Protein AF-A0A8R1V637-F1 (afdb_monomer)

pLDDT: mean 73.24, std 24.05, range [28.56, 97.25]

Sequence (232 aa):
MKEGVERTVAVNRVVPSPLALSSHFSPSFLSHLSPNFSPGSILLSLRGSISTRTMHRRALLVLPLLVCLVESLPNQQRCIHGKIAAGKCECDDGYTGTICHREMHCLTFQRTQSGGCTACVPGWEKSECDEIVCEHGKPDLTSMKCNCEPPYSGEFCNELETANVYSHYNNKAASMNPVLLSICIIPLAIIVWACNTYSKKRRAKKVEHLLEATVNRDLKSSHVRQLLYGKK

Mean predicted aligned error: 19.2 Å

Radius of gyration: 43.05 Å; Cα contacts (8 Å, |Δi|>4): 197; chains: 1; bounding box: 130×41×109 Å

Secondary structure (DSSP, 8-state):
---------------------------------------------------TTSSHHHHHHHHHHHHHHHTT-------SSEEEETTEEEEPTTEETTTT-EEP-BSSS-B-TTS-BSSBPTTEESTTS-EEPPSSEEEETTTTEEEEPTT-BSSSS-B--HHHHHHHHHHHHHHS-HHHHHHHHHHHHHHHHHHHHHHHHHHHHHHHHHHHHHHHHHHHHHHHHHHHH---

Organism: Pristionchus pacificus (NCBI:txid54126)

Solvent-accessible surface area (backbone atoms only — not comparable to full-atom values): 14571 Å² total; per-residue (Å²): 133,88,82,83,88,80,80,83,77,85,79,81,81,80,76,86,79,79,92,78,91,73,92,76,87,78,92,85,89,89,84,88,78,87,88,87,83,85,90,78,86,86,88,76,90,76,92,74,96,74,82,94,80,73,61,66,75,61,56,65,60,52,54,59,59,54,54,62,63,66,76,68,64,73,82,72,83,66,40,72,38,46,45,81,52,98,90,39,50,46,47,40,95,57,36,36,64,84,37,15,79,38,59,38,40,44,62,54,93,58,58,41,98,86,70,27,37,72,46,47,34,92,57,33,39,72,61,47,13,60,42,56,48,36,75,37,48,44,60,37,88,88,78,66,41,41,50,45,44,84,45,33,33,66,74,39,15,77,39,74,47,67,67,40,42,50,50,47,54,50,52,50,57,68,68,43,62,67,67,65,56,45,67,61,49,50,58,56,51,50,50,53,51,50,53,54,54,53,52,51,53,54,52,49,54,53,51,51,56,51,49,54,55,48,52,55,50,52,52,52,52,51,53,53,49,45,65,71,70,66,77,123

Foldseek 3Di:
DDDDDDDDDPPPDDDDDDDDDDDDDDDDDDDDDDDDDDDDDDDDDDDDDDDDDDPPVVVVVVVVVVVVVVVPDPPPLAQPAADQDPNFGDHDQQFDDRRRQFGFAAPDSDADPVSFHPHGDPQFDDRRSRAGAAPAADADSNVNAGPHDPPFDDRRRPDHDPVRVCVVVVVVVVPPDVVVVCVVVVVVVVVVVVVVVVVVVVVVVVVVVVVVVVVVVVVVVVVVVCVVPVDD

InterPro domains:
  IPR000742 EGF-like domain [PS00022] (89-100)
  IPR000742 EGF-like domain [PS00022] (146-157)
  IPR000742 EGF-like domain [PS01186] (89-100)
  IPR000742 EGF-like domain [PS01186] (146-157)
  IPR000742 EGF-like domain [PS50026] (64-101)

Structure (mmCIF, N/CA/C/O backbone):
data_AF-A0A8R1V637-F1
#
_entry.id   AF-A0A8R1V637-F1
#
loop_
_atom_site.group_PDB
_atom_site.id
_atom_site.type_symbol
_atom_site.label_atom_id
_atom_site.label_alt_id
_atom_site.label_comp_id
_atom_site.label_asym_id
_atom_site.label_entity_id
_atom_site.label_seq_id
_atom_site.pdbx_PDB_ins_code
_atom_site.Cartn_x
_atom_site.Cartn_y
_atom_site.Cartn_z
_atom_site.occupancy
_atom_site.B_iso_or_equiv
_atom_site.auth_seq_id
_atom_site.auth_comp_id
_atom_site.auth_asym_id
_atom_site.auth_atom_id
_atom_site.pdbx_PDB_model_num
ATOM 1 N N . MET A 1 1 ? -53.566 -23.076 21.970 1.00 35.22 1 MET A N 1
ATOM 2 C CA . MET A 1 1 ? -52.581 -23.910 21.242 1.00 35.22 1 MET A CA 1
ATOM 3 C C . MET A 1 1 ? -51.462 -22.954 20.841 1.00 35.22 1 MET A C 1
ATOM 5 O O . MET A 1 1 ? -51.788 -21.953 20.225 1.00 35.22 1 MET A O 1
ATOM 9 N N . LYS A 1 2 ? -50.315 -22.961 21.548 1.00 33.78 2 LYS A N 1
ATOM 10 C CA . LYS A 1 2 ? -49.088 -23.743 21.227 1.00 33.78 2 LYS A CA 1
ATOM 11 C C . LYS A 1 2 ? -48.580 -23.353 19.827 1.00 33.78 2 LYS A C 1
ATOM 13 O O . LYS A 1 2 ? -49.372 -23.451 18.908 1.00 33.78 2 LYS A O 1
ATOM 18 N N . GLU A 1 3 ? -47.380 -22.851 19.553 1.00 34.06 3 GLU A N 1
ATOM 19 C CA . GLU A 1 3 ? -46.038 -22.804 20.165 1.00 34.06 3 GLU A CA 1
ATOM 20 C C . GLU A 1 3 ? -45.346 -21.527 19.600 1.00 34.06 3 GLU A C 1
ATOM 22 O O . GLU A 1 3 ? -45.730 -21.044 18.543 1.00 34.06 3 GLU A O 1
ATOM 27 N N . GLY A 1 4 ? -44.384 -20.841 20.221 1.00 31.34 4 GLY A N 1
ATOM 28 C CA . GLY A 1 4 ? -43.314 -21.337 21.079 1.00 31.34 4 GLY A CA 1
ATOM 29 C C . GLY A 1 4 ? -42.064 -21.729 20.279 1.00 31.34 4 GLY A C 1
ATOM 30 O O . GLY A 1 4 ? -41.534 -22.801 20.521 1.00 31.34 4 GLY A O 1
ATOM 31 N N . VAL A 1 5 ? -41.602 -20.920 19.311 1.00 37.78 5 VAL A N 1
ATOM 32 C CA . VAL A 1 5 ? -40.327 -21.187 18.611 1.00 37.78 5 VAL A CA 1
ATOM 33 C C . VAL A 1 5 ? -39.167 -20.615 19.421 1.00 37.78 5 VAL A C 1
ATOM 35 O O . VAL A 1 5 ? -38.797 -19.444 19.329 1.00 37.78 5 VAL A O 1
ATOM 38 N N . GLU A 1 6 ? -38.628 -21.497 20.246 1.00 34.06 6 GLU A N 1
ATOM 39 C CA . GLU A 1 6 ? -37.394 -21.388 21.002 1.00 34.06 6 GLU A CA 1
ATOM 40 C C . GLU A 1 6 ? -36.197 -21.441 20.036 1.00 34.06 6 GLU A C 1
ATOM 42 O O . GLU A 1 6 ? -35.913 -22.468 19.426 1.00 34.06 6 GLU A O 1
ATOM 47 N N . ARG A 1 7 ? -35.492 -20.318 19.850 1.00 39.69 7 ARG A N 1
ATOM 48 C CA . ARG A 1 7 ? -34.160 -20.325 19.227 1.00 39.69 7 ARG A CA 1
ATOM 49 C C . ARG A 1 7 ? -33.112 -20.367 20.329 1.00 39.69 7 ARG A C 1
ATOM 51 O O . ARG A 1 7 ? -32.729 -19.344 20.892 1.00 39.69 7 ARG A O 1
ATOM 58 N N . THR A 1 8 ? -32.654 -21.577 20.616 1.00 33.53 8 THR A N 1
ATOM 59 C CA . THR A 1 8 ? -31.449 -21.868 21.390 1.00 33.53 8 THR A CA 1
ATOM 60 C C . THR A 1 8 ? -30.222 -21.337 20.650 1.00 33.53 8 THR A C 1
ATOM 62 O O . THR A 1 8 ? -29.762 -21.934 19.678 1.00 33.53 8 THR A O 1
ATOM 65 N N . VAL A 1 9 ? -29.678 -20.208 21.101 1.00 36.91 9 VAL A N 1
ATOM 66 C CA . VAL A 1 9 ? -28.333 -19.766 20.715 1.00 36.91 9 VAL A CA 1
ATOM 67 C C . VAL A 1 9 ? -27.347 -20.483 21.630 1.00 36.91 9 VAL A C 1
ATOM 69 O O . VAL A 1 9 ? -27.290 -20.217 22.831 1.00 36.91 9 VAL A O 1
ATOM 72 N N . ALA A 1 10 ? -26.591 -21.421 21.061 1.00 32.88 10 ALA A N 1
ATOM 73 C CA . ALA A 1 10 ? -25.472 -22.063 21.730 1.00 32.88 10 ALA A CA 1
ATOM 74 C C . ALA A 1 10 ? -24.395 -21.008 22.031 1.00 32.88 10 ALA A C 1
ATOM 76 O O . ALA A 1 10 ? -23.684 -20.537 21.146 1.00 32.88 10 ALA A O 1
ATOM 77 N N . VAL A 1 11 ? -24.297 -20.610 23.297 1.00 36.53 11 VAL A N 1
ATOM 78 C CA . VAL A 1 11 ? -23.201 -19.782 23.803 1.00 36.53 11 VAL A CA 1
ATOM 79 C C . VAL A 1 11 ? -21.986 -20.690 23.962 1.00 36.53 11 VAL A C 1
ATOM 81 O O . VAL A 1 11 ? -21.851 -21.387 24.968 1.00 36.53 11 VAL A O 1
ATOM 84 N N . ASN A 1 12 ? -21.095 -20.686 22.969 1.00 33.16 12 ASN A N 1
ATOM 85 C CA . ASN A 1 12 ? -19.757 -21.240 23.140 1.00 33.16 12 ASN A CA 1
ATOM 86 C C . ASN A 1 12 ? -19.021 -20.401 24.193 1.00 33.16 12 ASN A C 1
ATOM 88 O O . ASN A 1 12 ? -18.610 -19.268 23.946 1.00 33.16 12 ASN A O 1
ATOM 92 N N . ARG A 1 13 ? -18.885 -20.959 25.399 1.00 30.33 13 ARG A N 1
ATOM 93 C CA . ARG A 1 13 ? -18.011 -20.431 26.448 1.00 30.33 13 ARG A CA 1
ATOM 94 C C . ARG A 1 13 ? -16.563 -20.653 26.020 1.00 30.33 13 ARG A C 1
ATOM 96 O O . ARG A 1 13 ? -16.025 -21.737 26.217 1.00 30.33 13 ARG A O 1
ATOM 103 N N . VAL A 1 14 ? -15.927 -19.623 25.472 1.00 35.44 14 VAL A N 1
ATOM 104 C CA . VAL A 1 14 ? -14.463 -19.566 25.420 1.00 35.44 14 VAL A CA 1
ATOM 105 C C . VAL A 1 14 ? -13.986 -19.147 26.809 1.00 35.44 14 VAL A C 1
ATOM 107 O O . VAL A 1 14 ? -14.252 -18.040 27.275 1.00 35.44 14 VAL A O 1
ATOM 110 N N . VAL A 1 15 ? -13.357 -20.088 27.505 1.00 37.06 15 VAL A N 1
ATOM 111 C CA . VAL A 1 15 ? -12.675 -19.877 28.785 1.00 37.06 15 VAL A CA 1
ATOM 112 C C . VAL A 1 15 ? -11.369 -19.117 28.506 1.00 37.06 15 VAL A C 1
ATOM 114 O O . VAL A 1 15 ? -10.613 -19.563 27.646 1.00 37.06 15 VAL A O 1
ATOM 117 N N . PRO A 1 16 ? -11.055 -18.006 29.198 1.00 36.59 16 PRO A N 1
ATOM 118 C CA . PRO A 1 16 ? -9.731 -17.408 29.112 1.00 36.59 16 PRO A CA 1
ATOM 119 C C . PRO A 1 16 ? -8.780 -18.151 30.059 1.00 36.59 16 PRO A C 1
ATOM 121 O O . PRO A 1 16 ? -8.949 -18.127 31.279 1.00 36.59 16 PRO A O 1
ATOM 124 N N . SER A 1 17 ? -7.789 -18.834 29.489 1.00 33.94 17 SER A N 1
ATOM 125 C CA . SER A 1 17 ? -6.635 -19.374 30.216 1.00 33.94 17 SER A CA 1
ATOM 126 C C . SER A 1 17 ? -5.550 -18.296 30.396 1.00 33.94 17 SER A C 1
ATOM 128 O O . SER A 1 17 ? -5.532 -17.315 29.651 1.00 33.94 17 SER A O 1
ATOM 130 N N . PRO A 1 18 ? -4.694 -18.428 31.426 1.00 34.78 18 PRO A N 1
ATOM 131 C CA . PRO A 1 18 ? -4.006 -17.305 32.049 1.00 34.78 18 PRO A CA 1
ATOM 132 C C . PRO A 1 18 ? -2.731 -16.873 31.317 1.00 34.78 18 PRO A C 1
ATOM 134 O O . PRO A 1 18 ? -2.102 -17.639 30.593 1.00 34.78 18 PRO A O 1
ATOM 137 N N . LEU A 1 19 ? -2.359 -15.621 31.591 1.00 33.69 19 LEU A N 1
ATOM 138 C CA . LEU A 1 19 ? -1.085 -14.970 31.295 1.00 33.69 19 LEU A CA 1
ATOM 139 C C . LEU A 1 19 ? 0.109 -15.926 31.455 1.00 33.69 19 LEU A C 1
ATOM 141 O O . LEU A 1 19 ? 0.465 -16.297 32.572 1.00 33.69 19 LEU A O 1
ATOM 145 N N . ALA A 1 20 ? 0.760 -16.252 30.339 1.00 29.94 20 ALA A N 1
ATOM 146 C CA . ALA A 1 20 ? 2.099 -16.821 30.316 1.00 29.94 20 ALA A CA 1
ATOM 147 C C . ALA A 1 20 ? 3.062 -15.748 29.796 1.00 29.94 20 ALA A C 1
ATOM 149 O O . ALA A 1 20 ? 3.096 -15.417 28.613 1.00 29.94 20 ALA A O 1
ATOM 150 N N . LEU A 1 21 ? 3.807 -15.169 30.733 1.00 34.56 21 LEU A N 1
ATOM 151 C CA . LEU A 1 21 ? 4.966 -14.330 30.480 1.00 34.56 21 LEU A CA 1
ATOM 152 C C . LEU A 1 21 ? 6.102 -15.269 30.044 1.00 34.56 21 LEU A C 1
ATOM 154 O 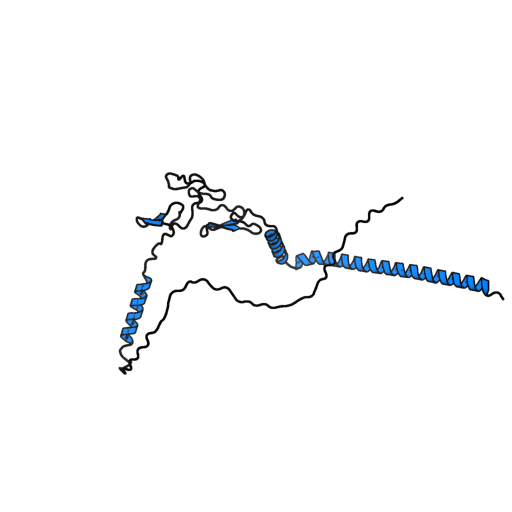O . LEU A 1 21 ? 6.655 -15.987 30.872 1.00 34.56 21 LEU A O 1
ATOM 158 N N . SER A 1 22 ? 6.438 -15.301 28.756 1.00 30.23 22 SER A N 1
ATOM 159 C CA . SER A 1 22 ? 7.635 -15.998 28.277 1.00 30.23 22 SER A CA 1
ATOM 160 C C . SER A 1 22 ? 8.427 -15.089 27.351 1.00 30.23 22 SER A C 1
ATOM 162 O O . SER A 1 22 ? 8.070 -14.862 26.197 1.00 30.23 22 SER A O 1
ATOM 164 N N . SER A 1 23 ? 9.521 -14.567 27.894 1.00 36.00 23 SER A N 1
ATOM 165 C CA . SER A 1 23 ? 10.629 -13.976 27.162 1.00 36.00 23 SER A CA 1
ATOM 166 C C . SER A 1 23 ? 11.266 -15.029 26.253 1.00 36.00 23 SER A C 1
ATOM 168 O O . SER A 1 23 ? 11.968 -15.915 26.736 1.00 36.00 23 SER A O 1
ATOM 170 N N . HIS A 1 24 ? 11.057 -14.913 24.945 1.00 30.03 24 HIS A N 1
ATOM 171 C CA . HIS A 1 24 ? 11.867 -15.601 23.945 1.00 30.03 24 HIS A CA 1
ATOM 172 C C . HIS A 1 24 ? 12.633 -14.559 23.132 1.00 30.03 24 HIS A C 1
ATOM 174 O O . HIS A 1 24 ? 12.141 -13.993 22.162 1.00 30.03 24 HIS A O 1
ATOM 180 N N . PHE A 1 25 ? 13.863 -14.303 23.578 1.00 29.86 25 PHE A N 1
ATOM 181 C CA . PHE A 1 25 ? 14.928 -13.779 22.735 1.00 29.86 25 PHE A CA 1
ATOM 182 C C . PHE A 1 25 ? 15.294 -14.872 21.724 1.00 29.86 25 PHE A C 1
ATOM 184 O O . PHE A 1 25 ? 15.580 -16.008 22.102 1.00 29.86 25 PHE A O 1
ATOM 191 N N . SER A 1 26 ? 15.301 -14.543 20.438 1.00 28.56 26 SER A N 1
ATOM 192 C CA . SER A 1 26 ? 16.011 -15.321 19.425 1.00 28.56 26 SER A CA 1
ATOM 193 C C . SER A 1 26 ? 16.777 -14.355 18.527 1.00 28.56 26 SER A C 1
ATOM 195 O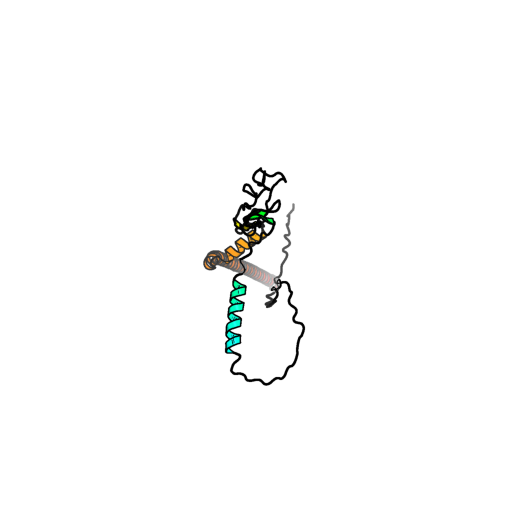 O . SER A 1 26 ? 16.161 -13.479 17.921 1.00 28.56 26 SER A O 1
ATOM 197 N N . PRO A 1 27 ? 18.115 -14.468 18.471 1.00 37.81 27 PRO A N 1
ATOM 198 C CA . PRO A 1 27 ? 18.958 -13.682 17.592 1.00 37.81 27 PRO A CA 1
ATOM 199 C C . PRO A 1 27 ? 19.212 -14.483 16.316 1.00 37.81 27 PRO A C 1
ATOM 201 O O . PRO A 1 27 ? 19.827 -15.541 16.374 1.00 37.81 27 PRO A O 1
ATOM 204 N N . SER A 1 28 ? 18.753 -14.012 15.161 1.00 30.36 28 SER A N 1
ATOM 205 C CA . SER A 1 28 ? 19.202 -14.490 13.844 1.00 30.36 28 SER A CA 1
ATOM 206 C C . SER A 1 28 ? 18.675 -13.542 12.777 1.00 30.36 28 SER A C 1
ATOM 208 O O . SER A 1 28 ? 17.468 -13.390 12.689 1.00 30.36 28 SER A O 1
ATOM 210 N N . PHE A 1 29 ? 19.572 -12.897 12.028 1.00 28.69 29 PHE A N 1
ATOM 211 C CA . PHE A 1 29 ? 19.514 -12.628 10.578 1.00 28.69 29 PHE A CA 1
ATOM 212 C C . PHE A 1 29 ? 20.475 -11.477 10.236 1.00 28.69 29 PHE A C 1
ATOM 214 O O . PHE A 1 29 ? 20.088 -10.333 10.028 1.00 28.69 29 PHE A O 1
ATOM 221 N N . LEU A 1 30 ? 21.765 -11.809 10.173 1.00 30.06 30 LEU A N 1
ATOM 222 C CA . LEU A 1 30 ? 22.727 -11.124 9.312 1.00 30.06 30 LEU A CA 1
ATOM 223 C C . LEU A 1 30 ? 23.494 -12.212 8.565 1.00 30.06 30 LEU A C 1
ATOM 225 O O . LEU A 1 30 ? 24.490 -12.746 9.042 1.00 30.06 30 LEU A O 1
ATOM 229 N N . SER A 1 31 ? 22.976 -12.564 7.397 1.00 31.22 31 SER A N 1
ATOM 230 C CA . SER A 1 31 ? 23.638 -13.438 6.438 1.00 31.22 31 SER A CA 1
ATOM 231 C C . SER A 1 31 ? 23.184 -13.047 5.038 1.00 31.22 31 SER A C 1
ATOM 233 O O . SER A 1 31 ? 22.155 -13.510 4.568 1.00 31.22 31 SER A O 1
ATOM 235 N N . HIS A 1 32 ? 23.955 -12.171 4.392 1.00 29.31 32 HIS A N 1
ATOM 236 C CA . HIS A 1 32 ? 24.218 -12.226 2.952 1.00 29.31 32 HIS A CA 1
ATOM 237 C C . HIS A 1 32 ? 25.396 -11.301 2.609 1.00 29.31 32 HIS A C 1
ATOM 239 O O . HIS A 1 32 ? 25.232 -10.136 2.268 1.00 29.31 32 HIS A O 1
ATOM 245 N N . LEU A 1 33 ? 26.608 -11.844 2.703 1.00 31.06 33 LEU A N 1
ATOM 246 C CA . LEU A 1 33 ? 27.753 -11.420 1.901 1.00 31.06 33 LEU A CA 1
ATOM 247 C C . LEU A 1 33 ? 28.518 -12.692 1.543 1.00 31.06 33 LEU A C 1
ATOM 249 O O . LEU A 1 33 ? 28.960 -13.437 2.417 1.00 31.06 33 LEU A O 1
ATOM 253 N N . SER A 1 34 ? 28.559 -12.972 0.244 1.00 31.92 34 SER A N 1
ATOM 254 C CA . SER A 1 34 ? 29.206 -14.142 -0.332 1.00 31.92 34 SER A CA 1
ATOM 255 C C . SER A 1 34 ? 30.718 -14.150 -0.067 1.00 31.92 34 SER A C 1
ATOM 257 O O . SER A 1 34 ? 31.332 -13.087 0.049 1.00 31.92 34 SER A O 1
ATOM 259 N N . PRO A 1 35 ? 31.328 -15.346 -0.003 1.00 44.94 35 PRO A N 1
ATOM 260 C CA . PRO A 1 35 ? 32.717 -15.545 0.373 1.00 44.94 35 PRO A C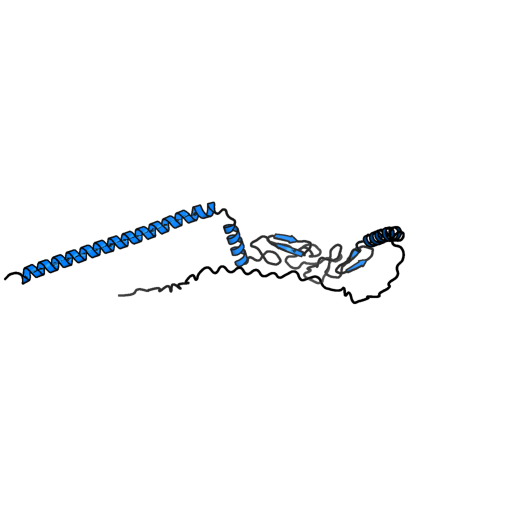A 1
ATOM 261 C C . PRO A 1 35 ? 33.630 -15.536 -0.858 1.00 44.94 35 PRO A C 1
ATOM 263 O O . PRO A 1 35 ? 33.239 -16.002 -1.923 1.00 44.94 35 PRO A O 1
ATOM 266 N N . ASN A 1 36 ? 34.865 -15.061 -0.695 1.00 31.11 36 ASN A N 1
ATOM 267 C CA . ASN A 1 36 ? 36.059 -15.666 -1.297 1.00 31.11 36 ASN A CA 1
ATOM 268 C C . ASN A 1 36 ? 37.307 -14.911 -0.827 1.00 31.11 36 ASN A C 1
ATOM 270 O O . ASN A 1 36 ? 37.762 -13.982 -1.485 1.00 31.11 36 ASN A O 1
ATOM 274 N N . PHE A 1 37 ? 37.885 -15.328 0.300 1.00 29.48 37 PHE A N 1
ATOM 275 C CA . PHE A 1 37 ? 39.326 -15.192 0.499 1.00 29.48 37 PHE A CA 1
ATOM 276 C C . PHE A 1 37 ? 39.809 -16.231 1.515 1.00 29.48 37 PHE A C 1
ATOM 278 O O . PHE A 1 37 ? 39.439 -16.208 2.686 1.00 29.48 37 PHE A O 1
ATOM 285 N N . SER A 1 38 ? 40.596 -17.185 1.029 1.00 32.62 38 SER A N 1
ATOM 286 C CA . SER A 1 38 ? 41.259 -18.224 1.816 1.00 32.62 38 SER A CA 1
ATOM 287 C C . SER A 1 38 ? 42.619 -17.707 2.296 1.00 32.62 38 SER A C 1
ATOM 289 O O . SER A 1 38 ? 43.373 -17.206 1.460 1.00 32.62 38 SER A O 1
ATOM 291 N N . PRO A 1 39 ? 42.996 -17.855 3.579 1.00 35.72 39 PRO A N 1
ATOM 292 C CA . PRO A 1 39 ? 44.386 -17.751 3.986 1.00 35.72 39 PRO A CA 1
ATOM 293 C C . PRO A 1 39 ? 44.897 -19.133 4.408 1.00 35.72 39 PRO A C 1
ATOM 295 O O . PRO A 1 39 ? 44.729 -19.570 5.545 1.00 35.72 39 PRO A O 1
ATOM 298 N N . GLY A 1 40 ? 45.541 -19.821 3.467 1.00 30.34 40 GLY A N 1
ATOM 299 C CA . GLY A 1 40 ? 46.384 -20.981 3.732 1.00 30.34 40 GLY A CA 1
ATOM 300 C C . GLY A 1 40 ? 47.857 -20.575 3.746 1.00 30.34 40 GLY A C 1
ATOM 301 O O . GLY A 1 40 ? 48.417 -20.252 2.707 1.00 30.34 40 GLY A O 1
ATOM 302 N N . SER A 1 41 ? 48.450 -20.606 4.939 1.00 35.34 41 SER A N 1
ATOM 303 C CA . SER A 1 41 ? 49.821 -21.044 5.240 1.00 35.34 41 SER A CA 1
ATOM 304 C C . SER A 1 41 ? 50.986 -20.594 4.343 1.00 35.34 41 SER A C 1
ATOM 306 O O . SER A 1 41 ? 51.268 -21.259 3.356 1.00 35.34 41 SER A O 1
ATOM 308 N N . ILE A 1 42 ? 51.809 -19.645 4.818 1.00 37.00 42 ILE A N 1
ATOM 309 C CA . ILE A 1 42 ? 53.282 -19.742 4.711 1.00 37.00 42 ILE A CA 1
ATOM 310 C C . ILE A 1 42 ? 53.915 -19.199 6.004 1.00 37.00 42 ILE A C 1
ATOM 312 O O . ILE A 1 42 ? 54.084 -17.996 6.189 1.00 37.00 42 ILE A O 1
ATOM 316 N N . LEU A 1 43 ? 54.275 -20.116 6.905 1.00 38.12 43 LEU A N 1
ATOM 317 C CA . LEU A 1 43 ? 55.282 -19.906 7.945 1.00 38.12 43 LEU A CA 1
ATOM 318 C C . LEU A 1 43 ? 56.637 -20.267 7.329 1.00 38.12 43 LEU A C 1
ATOM 320 O O . LEU A 1 43 ? 56.880 -21.434 7.031 1.00 38.12 43 LEU A O 1
ATOM 324 N N . LEU A 1 44 ? 57.529 -19.290 7.170 1.00 36.25 44 LEU A N 1
ATOM 325 C CA . LEU A 1 44 ? 58.946 -19.555 6.945 1.00 36.25 44 LEU A CA 1
ATOM 326 C C . LEU A 1 44 ? 59.777 -18.672 7.873 1.00 36.25 44 LEU A C 1
ATOM 328 O O . LEU A 1 44 ? 59.803 -17.448 7.792 1.00 36.25 44 LEU A O 1
ATOM 332 N N . SER A 1 45 ? 60.401 -19.374 8.810 1.00 37.62 45 SER A N 1
ATOM 333 C CA . SER A 1 45 ? 61.374 -18.905 9.779 1.00 37.62 45 SER A CA 1
ATOM 334 C C . SER A 1 45 ? 62.635 -18.414 9.073 1.00 37.62 45 SER A C 1
ATOM 336 O O . SER A 1 45 ? 63.275 -19.189 8.368 1.00 37.62 45 SER A O 1
ATOM 338 N N . LEU A 1 46 ? 63.042 -17.169 9.327 1.00 37.59 46 LEU A N 1
ATOM 339 C CA . LEU A 1 46 ? 64.438 -16.751 9.221 1.00 37.59 46 LEU A CA 1
ATOM 340 C C . LEU A 1 46 ? 64.789 -15.884 10.435 1.00 37.59 46 LEU A C 1
ATOM 342 O O . LEU A 1 46 ? 64.460 -14.702 10.518 1.00 37.59 46 LEU A O 1
ATOM 346 N N . ARG A 1 47 ? 65.478 -16.509 11.396 1.00 39.22 47 ARG A N 1
ATOM 347 C CA . ARG A 1 47 ? 66.297 -15.820 12.398 1.00 39.22 47 ARG A CA 1
ATOM 348 C C . ARG A 1 47 ? 67.441 -15.114 11.667 1.00 39.22 47 ARG A C 1
ATOM 350 O O . ARG A 1 47 ? 68.308 -15.774 11.106 1.00 39.22 47 ARG A O 1
ATOM 357 N N . GLY A 1 48 ? 67.471 -13.789 11.737 1.00 34.75 48 GLY A N 1
ATOM 358 C CA . GLY A 1 48 ? 68.601 -12.966 11.316 1.00 34.75 48 GLY A CA 1
ATOM 359 C C . GLY A 1 48 ? 68.587 -11.649 12.082 1.00 34.75 48 GLY A C 1
ATOM 360 O O . GLY A 1 48 ? 67.766 -10.780 11.815 1.00 34.75 48 GLY A O 1
ATOM 361 N N . SER A 1 49 ? 69.464 -11.527 13.077 1.00 45.69 49 SER A N 1
ATOM 362 C CA . SER A 1 49 ? 69.666 -10.306 13.859 1.00 45.69 49 SER A CA 1
ATOM 363 C C . SER A 1 49 ? 70.400 -9.270 13.006 1.00 45.69 49 SER A C 1
ATOM 365 O O . SER A 1 49 ? 71.601 -9.412 12.795 1.00 45.69 49 SER A O 1
ATOM 367 N N . ILE A 1 50 ? 69.698 -8.247 12.499 1.00 46.66 50 ILE A N 1
ATOM 368 C CA . ILE A 1 50 ? 70.321 -7.064 11.885 1.00 46.66 50 ILE A CA 1
ATOM 369 C C . ILE A 1 50 ? 69.545 -5.793 12.281 1.00 46.66 50 ILE A C 1
ATOM 371 O O . ILE A 1 50 ? 68.441 -5.537 11.817 1.00 46.66 50 ILE A O 1
ATOM 375 N N . SER A 1 51 ? 70.175 -5.011 13.164 1.00 40.09 51 SER A N 1
ATOM 376 C CA . SER A 1 51 ? 70.120 -3.546 13.340 1.00 40.09 51 SER A CA 1
ATOM 377 C C . SER A 1 51 ? 68.801 -2.800 13.030 1.00 40.09 51 SER A C 1
ATOM 379 O O . SER A 1 51 ? 68.501 -2.418 11.900 1.00 40.09 51 SER A O 1
ATOM 381 N N . THR A 1 52 ? 68.050 -2.476 14.085 1.00 48.50 52 THR A N 1
ATOM 382 C CA . THR A 1 52 ? 66.687 -1.908 14.083 1.00 48.50 52 THR A CA 1
ATOM 383 C C . THR A 1 52 ? 66.587 -0.373 14.015 1.00 48.50 52 THR A C 1
ATOM 385 O O . THR A 1 52 ? 65.609 0.191 14.502 1.00 48.50 52 THR A O 1
ATOM 388 N N . ARG A 1 53 ? 67.547 0.364 13.429 1.00 48.34 53 ARG A N 1
ATOM 389 C CA . ARG A 1 53 ? 67.487 1.852 13.468 1.00 48.34 53 ARG A CA 1
ATOM 390 C C . ARG A 1 53 ? 67.481 2.624 12.149 1.00 48.34 53 ARG A C 1
ATOM 392 O O . ARG A 1 53 ? 67.182 3.812 12.183 1.00 48.34 53 ARG A O 1
ATOM 399 N N . THR A 1 54 ? 67.688 2.002 10.989 1.00 46.88 54 THR A N 1
ATOM 400 C CA . THR A 1 54 ? 67.807 2.755 9.714 1.00 46.88 54 THR A CA 1
ATOM 401 C C . THR A 1 54 ? 66.885 2.305 8.578 1.00 46.88 54 THR A C 1
ATOM 403 O O . THR A 1 54 ? 66.842 2.972 7.547 1.00 46.88 54 THR A O 1
ATOM 406 N N . MET A 1 55 ? 66.077 1.254 8.763 1.00 43.12 55 MET A N 1
ATOM 407 C CA . MET A 1 55 ? 65.141 0.757 7.733 1.00 43.12 55 MET A CA 1
ATOM 408 C C . MET A 1 55 ? 63.693 1.254 7.898 1.00 43.12 55 MET A C 1
ATOM 410 O O . MET A 1 55 ? 62.933 1.247 6.932 1.00 43.12 55 MET A O 1
ATOM 414 N N . HIS A 1 56 ? 63.304 1.774 9.071 1.00 47.44 56 HIS A N 1
ATOM 415 C CA . HIS A 1 56 ? 61.940 2.285 9.276 1.00 47.44 56 HIS A CA 1
ATOM 416 C C . HIS A 1 56 ? 61.638 3.565 8.489 1.00 47.44 56 HIS A C 1
ATOM 418 O O . HIS A 1 56 ? 60.514 3.731 8.032 1.00 47.44 56 HIS A O 1
ATOM 424 N N . ARG A 1 57 ? 62.621 4.447 8.253 1.00 49.00 57 ARG A N 1
ATOM 425 C CA . ARG A 1 57 ? 62.380 5.708 7.521 1.00 49.00 57 ARG A CA 1
ATOM 426 C C . ARG A 1 57 ? 62.106 5.522 6.027 1.00 49.00 57 ARG A C 1
ATOM 428 O O . ARG A 1 57 ? 61.418 6.352 5.448 1.00 49.00 57 ARG A O 1
ATOM 435 N N . ARG A 1 58 ? 62.622 4.458 5.400 1.00 49.31 58 ARG A N 1
ATOM 436 C CA . ARG A 1 58 ? 62.389 4.189 3.969 1.00 49.31 58 ARG A CA 1
ATOM 437 C C . ARG A 1 58 ? 61.110 3.386 3.738 1.00 49.31 58 ARG A C 1
ATOM 439 O O . ARG A 1 58 ? 60.383 3.695 2.807 1.00 49.31 58 ARG A O 1
ATOM 446 N N . ALA A 1 59 ? 60.779 2.443 4.622 1.00 52.00 59 ALA A N 1
ATOM 447 C CA . ALA A 1 59 ? 59.528 1.686 4.530 1.00 52.00 59 ALA A CA 1
ATOM 448 C C . ALA A 1 59 ? 58.276 2.547 4.811 1.00 52.00 59 ALA A C 1
ATOM 450 O O . ALA A 1 59 ? 57.244 2.338 4.179 1.00 52.00 59 ALA A O 1
ATOM 451 N N . LEU A 1 60 ? 58.373 3.558 5.691 1.00 54.34 60 LEU A N 1
ATOM 452 C CA . LEU A 1 60 ? 57.240 4.439 6.022 1.00 54.34 60 LEU A CA 1
ATOM 453 C C . LEU A 1 60 ? 56.829 5.390 4.884 1.00 54.34 60 LEU A C 1
ATOM 455 O O . LEU A 1 60 ? 55.708 5.881 4.896 1.00 54.34 60 LEU A O 1
ATOM 459 N N . LEU A 1 61 ? 57.720 5.672 3.926 1.00 55.28 61 LEU A N 1
ATOM 460 C CA . LEU A 1 61 ? 57.442 6.574 2.797 1.00 55.28 61 LEU A CA 1
ATOM 461 C C . LEU A 1 61 ? 56.902 5.846 1.559 1.00 55.28 61 LEU A C 1
ATOM 463 O O . LEU A 1 61 ? 56.245 6.468 0.732 1.00 55.28 61 LEU A O 1
ATOM 467 N N . VAL A 1 62 ? 57.136 4.537 1.436 1.00 57.81 62 VAL A N 1
ATOM 468 C CA . VAL A 1 62 ? 56.690 3.746 0.273 1.00 57.81 62 VAL A CA 1
ATOM 469 C C . VAL A 1 62 ? 55.247 3.254 0.443 1.00 57.81 62 VAL A C 1
ATOM 471 O O . VAL A 1 62 ? 54.507 3.170 -0.533 1.00 57.81 62 VAL A O 1
ATOM 474 N N . LEU A 1 63 ? 54.812 3.002 1.683 1.00 59.72 63 LEU A N 1
ATOM 475 C CA . LEU A 1 63 ? 53.436 2.603 1.998 1.00 59.72 63 LEU A CA 1
ATOM 476 C C . LEU A 1 63 ? 52.364 3.653 1.622 1.00 59.72 63 LEU A C 1
ATOM 478 O O . LEU A 1 63 ? 51.394 3.269 0.975 1.00 59.72 63 LEU A O 1
ATOM 482 N N . PRO A 1 64 ? 52.501 4.956 1.955 1.00 58.78 64 PRO A N 1
ATOM 483 C CA . PRO A 1 64 ? 51.485 5.950 1.602 1.00 58.78 64 PRO A CA 1
ATOM 484 C C . PRO A 1 64 ? 51.422 6.233 0.093 1.00 58.78 64 PRO A C 1
ATOM 486 O O . PRO A 1 64 ? 50.343 6.490 -0.425 1.00 58.78 64 PRO A O 1
ATOM 489 N N . LEU A 1 65 ? 52.539 6.116 -0.640 1.00 56.88 65 LEU A N 1
ATOM 490 C CA . LEU A 1 65 ? 52.562 6.262 -2.105 1.00 56.88 65 LEU A CA 1
ATOM 491 C C . LEU A 1 65 ? 51.795 5.142 -2.826 1.00 56.88 65 LEU A C 1
ATOM 493 O O . LEU A 1 65 ? 51.148 5.401 -3.837 1.00 56.88 65 LEU A O 1
ATOM 497 N N . LEU A 1 66 ? 51.829 3.915 -2.296 1.00 56.31 66 LEU A N 1
ATOM 498 C CA . LEU A 1 66 ? 51.033 2.800 -2.816 1.00 56.31 66 LEU A CA 1
ATOM 499 C C . LEU A 1 66 ? 49.542 2.941 -2.484 1.00 56.31 66 LEU A C 1
ATOM 501 O O . LEU A 1 66 ? 48.717 2.588 -3.318 1.00 56.31 66 LEU A O 1
ATOM 505 N N . VAL A 1 67 ? 49.188 3.497 -1.319 1.00 59.81 67 VAL A N 1
ATOM 506 C CA . VAL A 1 67 ? 47.783 3.759 -0.950 1.00 59.81 67 VAL A CA 1
ATOM 507 C C . VAL A 1 67 ? 47.158 4.818 -1.869 1.00 59.81 67 VAL A C 1
ATOM 509 O O . VAL A 1 67 ? 46.060 4.598 -2.375 1.00 59.81 67 VAL A O 1
ATOM 512 N N . CYS A 1 68 ? 47.882 5.896 -2.197 1.00 55.97 68 CYS A N 1
ATOM 513 C CA . CYS A 1 68 ? 47.388 6.927 -3.121 1.00 55.97 68 CYS A CA 1
ATOM 514 C C . CYS A 1 68 ? 47.154 6.417 -4.559 1.00 55.97 68 CYS A C 1
ATOM 516 O O . CYS A 1 68 ? 46.323 6.967 -5.278 1.00 55.97 68 CYS A O 1
ATOM 518 N N . LEU A 1 69 ? 47.868 5.374 -5.002 1.00 55.69 69 LEU A N 1
ATOM 519 C CA . LEU A 1 69 ? 47.685 4.790 -6.339 1.00 55.69 69 LEU A CA 1
ATOM 520 C C . LEU A 1 69 ? 46.384 3.979 -6.462 1.00 55.69 69 LEU A C 1
ATOM 522 O O . LEU A 1 69 ? 45.834 3.893 -7.557 1.00 55.69 69 LEU A O 1
ATOM 526 N N . VAL A 1 70 ? 45.861 3.420 -5.365 1.00 57.28 70 VAL A N 1
ATOM 527 C CA . VAL A 1 70 ? 44.653 2.569 -5.391 1.00 57.28 70 VAL A CA 1
ATOM 528 C C . VAL A 1 70 ? 43.356 3.395 -5.380 1.00 57.28 70 VAL A C 1
ATOM 530 O O . VAL A 1 70 ? 42.338 2.940 -5.892 1.00 57.28 70 VAL A O 1
ATOM 533 N N . GLU A 1 71 ? 43.379 4.633 -4.880 1.00 55.53 71 GLU A N 1
ATOM 534 C CA . GLU A 1 71 ? 42.187 5.503 -4.788 1.00 55.53 71 GLU A CA 1
ATOM 535 C C . GLU A 1 71 ? 41.816 6.221 -6.096 1.00 55.53 71 GLU A C 1
ATOM 537 O O . GLU A 1 71 ? 40.780 6.877 -6.172 1.00 55.53 71 GLU A O 1
ATOM 542 N N . SER A 1 72 ? 42.627 6.080 -7.146 1.00 52.16 72 SER A N 1
ATOM 543 C CA . SER A 1 72 ? 42.396 6.730 -8.444 1.00 52.16 72 SER A CA 1
ATOM 544 C C . SER A 1 72 ? 41.905 5.775 -9.532 1.00 52.16 72 SER A C 1
ATOM 546 O O . SER A 1 72 ? 42.090 6.050 -10.718 1.00 52.16 72 SER A O 1
ATOM 548 N N . LEU A 1 73 ? 41.247 4.663 -9.171 1.00 57.78 73 LEU A N 1
ATOM 549 C CA . LEU A 1 73 ? 40.468 3.943 -10.175 1.00 57.78 73 LEU A CA 1
ATOM 550 C C . LEU A 1 73 ? 39.252 4.805 -10.545 1.00 57.78 73 LEU A C 1
ATOM 552 O O . LEU A 1 73 ? 38.414 5.067 -9.677 1.00 57.78 73 LEU A O 1
ATOM 556 N N . PRO A 1 74 ? 39.127 5.256 -11.808 1.00 57.72 74 PRO A N 1
ATOM 557 C CA . PRO A 1 74 ? 37.909 5.913 -12.248 1.00 57.72 74 PRO A CA 1
ATOM 558 C C . PRO A 1 74 ? 36.753 4.952 -11.981 1.00 57.72 74 PRO A C 1
ATOM 560 O O . PRO A 1 74 ? 36.849 3.767 -12.302 1.00 57.72 74 PRO A O 1
ATOM 563 N N . ASN A 1 75 ? 35.686 5.458 -11.358 1.00 55.69 75 ASN A N 1
ATOM 564 C CA . ASN A 1 75 ? 34.437 4.732 -11.175 1.00 55.69 75 ASN A CA 1
ATOM 565 C C . ASN A 1 75 ? 33.965 4.303 -12.568 1.00 55.69 75 ASN A C 1
ATOM 567 O O . ASN A 1 75 ? 33.436 5.113 -13.331 1.00 55.69 75 ASN A O 1
ATOM 571 N N . GLN A 1 76 ? 34.300 3.071 -12.950 1.00 61.81 76 GLN A N 1
ATOM 572 C CA . GLN A 1 76 ? 34.025 2.542 -14.270 1.00 61.81 76 GLN A CA 1
ATOM 573 C C . GLN A 1 76 ? 32.510 2.479 -14.374 1.00 61.81 76 GLN A C 1
ATOM 575 O O . GLN A 1 76 ? 31.888 1.623 -13.749 1.00 61.81 76 GLN A O 1
ATOM 580 N N . GLN A 1 77 ? 31.923 3.431 -15.105 1.00 64.44 77 GLN A N 1
ATOM 581 C CA . GLN A 1 77 ? 30.485 3.524 -15.288 1.00 64.44 77 GLN A CA 1
ATOM 582 C C . GLN A 1 77 ? 30.000 2.210 -15.893 1.00 64.44 77 GLN A C 1
ATOM 584 O O . GLN A 1 77 ? 30.204 1.923 -17.073 1.00 64.44 77 GLN A O 1
ATOM 589 N N . ARG A 1 78 ? 29.445 1.363 -15.028 1.00 85.12 78 ARG A N 1
ATOM 590 C CA . ARG A 1 78 ? 29.052 0.005 -15.363 1.00 85.12 78 ARG A CA 1
ATOM 591 C C . ARG A 1 78 ? 27.630 0.053 -15.892 1.00 85.12 78 ARG A C 1
ATOM 593 O O . ARG A 1 78 ? 26.713 0.410 -15.159 1.00 85.12 78 ARG A O 1
ATOM 600 N N . CYS A 1 79 ? 27.456 -0.314 -17.153 1.00 90.12 79 CYS A N 1
ATOM 601 C CA . CYS A 1 79 ? 26.137 -0.619 -17.689 1.00 90.12 79 CYS A CA 1
ATOM 602 C C . CYS A 1 79 ? 25.692 -1.958 -17.091 1.00 90.12 79 CYS A C 1
ATOM 604 O O . CYS A 1 79 ? 26.471 -2.914 -17.105 1.00 90.12 79 CYS A O 1
ATOM 606 N N . ILE A 1 80 ? 24.492 -2.011 -16.511 1.00 91.00 80 ILE A N 1
ATOM 607 C CA . ILE A 1 80 ? 23.985 -3.236 -15.875 1.00 91.00 80 ILE A CA 1
ATOM 608 C C . ILE A 1 80 ? 23.503 -4.210 -16.956 1.00 91.00 80 ILE A C 1
ATOM 610 O O . ILE A 1 80 ? 23.975 -5.343 -17.007 1.00 91.00 80 ILE A O 1
ATOM 614 N N . HIS A 1 81 ? 22.634 -3.723 -17.846 1.00 91.31 81 HIS A N 1
ATOM 615 C CA . HIS A 1 81 ? 22.065 -4.464 -18.976 1.00 91.31 81 HIS A CA 1
ATOM 616 C C . HIS A 1 81 ? 22.409 -3.782 -20.303 1.00 91.31 81 HIS A C 1
ATOM 618 O O . HIS A 1 81 ? 21.592 -3.069 -20.886 1.00 91.31 81 HIS A O 1
ATOM 624 N N . GLY A 1 82 ? 23.664 -3.909 -20.729 1.00 90.62 82 GLY A N 1
ATOM 625 C CA . GLY A 1 82 ? 24.099 -3.350 -22.001 1.00 90.62 82 GLY A CA 1
ATOM 626 C C . GLY A 1 82 ? 25.608 -3.260 -22.154 1.00 90.62 82 GLY A C 1
ATOM 627 O O . GLY A 1 82 ? 26.390 -3.775 -21.348 1.00 90.62 82 GLY A O 1
ATOM 628 N N . LYS A 1 83 ? 26.024 -2.545 -23.196 1.00 91.88 83 LYS A N 1
ATOM 629 C CA . LYS A 1 83 ? 27.431 -2.340 -23.557 1.00 91.88 83 LYS A CA 1
ATOM 630 C C . LYS A 1 83 ? 27.771 -0.855 -23.598 1.00 91.88 83 LYS A C 1
ATOM 632 O O . LYS A 1 83 ? 26.929 -0.005 -23.869 1.00 91.88 83 LYS A O 1
ATOM 637 N N . ILE A 1 84 ? 29.031 -0.530 -23.330 1.00 89.31 84 ILE A N 1
ATOM 638 C CA . ILE A 1 84 ? 29.522 0.843 -23.463 1.00 89.31 84 ILE A CA 1
ATOM 639 C C . ILE A 1 84 ? 29.824 1.091 -24.942 1.00 89.31 84 ILE A C 1
ATOM 641 O O . ILE A 1 84 ? 30.732 0.471 -25.499 1.00 89.31 84 ILE A O 1
ATOM 645 N N . ALA A 1 85 ? 29.097 2.017 -25.561 1.00 87.56 85 ALA A N 1
ATOM 646 C CA . ALA A 1 85 ? 29.319 2.469 -26.929 1.00 87.56 85 ALA A CA 1
ATOM 647 C C . ALA A 1 85 ? 29.530 3.989 -26.934 1.00 87.56 85 ALA A C 1
ATOM 649 O O . ALA A 1 85 ? 28.724 4.747 -26.399 1.00 87.56 85 ALA A O 1
ATOM 650 N N . ALA A 1 86 ? 30.652 4.448 -27.499 1.00 85.00 86 ALA A N 1
ATOM 651 C CA . ALA A 1 86 ? 31.008 5.872 -27.583 1.00 85.00 86 ALA A CA 1
ATOM 652 C C . ALA A 1 86 ? 30.939 6.646 -26.240 1.00 85.00 86 ALA A C 1
ATOM 654 O O . ALA A 1 86 ? 30.610 7.829 -26.210 1.00 85.00 86 ALA A O 1
ATOM 655 N N . GLY A 1 87 ? 31.244 5.985 -25.117 1.00 82.88 87 GLY A N 1
ATOM 656 C CA . GLY A 1 87 ? 31.233 6.605 -23.784 1.00 82.88 87 GLY A CA 1
ATOM 657 C C . GLY A 1 87 ? 29.850 6.727 -23.127 1.00 82.88 87 GLY A C 1
ATOM 658 O O . GLY A 1 87 ? 29.759 7.271 -22.029 1.00 82.88 87 GLY A O 1
ATOM 659 N N . LYS A 1 88 ? 28.788 6.196 -23.745 1.00 88.81 88 LYS A N 1
ATOM 660 C CA . LYS A 1 88 ? 27.447 6.055 -23.154 1.00 88.81 88 LYS A CA 1
ATOM 661 C C . LYS A 1 88 ? 27.069 4.570 -23.063 1.00 88.81 88 LYS A C 1
ATOM 663 O O . LYS A 1 88 ? 27.589 3.748 -23.814 1.00 88.81 88 LYS A O 1
ATOM 668 N N . CYS A 1 89 ? 26.173 4.221 -22.140 1.00 90.12 89 CYS A N 1
ATOM 669 C CA . CYS A 1 89 ? 25.561 2.896 -22.120 1.00 90.12 89 CYS A CA 1
ATOM 670 C C . CYS A 1 89 ? 24.524 2.771 -23.242 1.00 90.12 89 CYS A C 1
ATOM 672 O O . CYS A 1 89 ? 23.581 3.560 -23.315 1.00 90.12 89 CYS A O 1
ATOM 674 N N . GLU A 1 90 ? 24.726 1.784 -24.107 1.00 91.69 90 GLU A N 1
ATOM 675 C CA . GLU A 1 90 ? 23.745 1.283 -25.064 1.00 91.69 90 GLU A CA 1
ATOM 676 C C . GLU A 1 90 ? 23.068 0.070 -24.417 1.00 91.69 90 GLU A C 1
ATOM 678 O O . GLU A 1 90 ? 23.741 -0.918 -24.110 1.00 91.69 90 GLU A O 1
ATOM 683 N N . CYS A 1 91 ? 21.772 0.193 -24.127 1.00 91.44 91 CYS A N 1
ATOM 684 C CA . CYS A 1 91 ? 21.020 -0.803 -23.367 1.00 91.44 91 CYS A CA 1
ATOM 685 C C . CYS A 1 91 ? 20.575 -1.975 -24.234 1.00 91.44 91 CYS A C 1
ATOM 687 O O . CYS A 1 91 ? 20.295 -1.802 -25.420 1.00 91.44 91 CYS A O 1
ATOM 689 N N . ASP A 1 92 ? 20.496 -3.151 -23.616 1.00 91.62 92 ASP A N 1
ATOM 690 C CA . ASP A 1 92 ? 19.908 -4.334 -24.238 1.00 91.62 92 ASP A CA 1
ATOM 691 C C . ASP A 1 92 ? 18.395 -4.142 -24.453 1.00 91.62 92 ASP A C 1
ATOM 693 O O . ASP A 1 92 ? 17.741 -3.335 -23.782 1.00 91.62 92 ASP A O 1
ATOM 697 N N . ASP A 1 93 ? 17.820 -4.904 -25.388 1.00 87.81 93 ASP A N 1
ATOM 698 C CA . ASP A 1 93 ? 16.398 -4.815 -25.719 1.00 87.81 93 ASP A CA 1
ATOM 699 C C . ASP A 1 93 ? 15.517 -5.040 -24.483 1.00 87.81 93 ASP A C 1
ATOM 701 O O . ASP A 1 93 ? 15.533 -6.103 -23.867 1.00 87.81 93 ASP A O 1
ATOM 705 N N . GLY A 1 94 ? 14.696 -4.039 -24.151 1.00 88.25 94 GLY A N 1
ATOM 706 C CA . GLY A 1 94 ? 13.812 -4.092 -22.981 1.00 88.25 94 GLY A CA 1
ATOM 707 C C . GLY A 1 94 ? 14.378 -3.433 -21.727 1.00 88.25 94 GLY A C 1
ATOM 708 O O . GLY A 1 94 ? 13.696 -3.440 -20.710 1.00 88.25 94 GLY A O 1
ATOM 709 N N . TYR A 1 95 ? 15.555 -2.809 -21.796 1.00 90.94 95 TYR A N 1
ATOM 710 C CA . TYR A 1 95 ? 16.103 -2.004 -20.707 1.00 90.94 95 TYR A CA 1
ATOM 711 C C . TYR A 1 95 ? 16.355 -0.557 -21.130 1.00 90.94 95 TYR A C 1
ATOM 713 O O . TYR A 1 95 ? 16.656 -0.262 -22.285 1.00 90.94 95 TYR A O 1
ATOM 721 N N . THR A 1 96 ? 16.265 0.357 -20.166 1.00 90.69 96 THR A N 1
ATOM 722 C CA . THR A 1 96 ? 16.509 1.788 -20.348 1.00 90.69 96 THR A CA 1
ATOM 723 C C . THR A 1 96 ? 17.173 2.440 -19.122 1.00 90.69 96 THR A C 1
ATOM 725 O O . THR A 1 96 ? 17.488 1.811 -18.103 1.00 90.69 96 THR A O 1
ATOM 728 N N . GLY A 1 97 ? 17.438 3.740 -19.228 1.00 88.62 97 GLY A N 1
ATOM 729 C CA . GLY A 1 97 ? 18.120 4.568 -18.246 1.00 88.62 97 GLY A CA 1
ATOM 730 C C . GLY A 1 97 ? 19.593 4.793 -18.584 1.00 88.62 97 GLY A C 1
ATOM 731 O O . GLY A 1 97 ? 20.186 4.147 -19.440 1.00 88.62 97 GLY A O 1
ATOM 732 N N . THR A 1 98 ? 20.225 5.722 -17.869 1.00 88.81 98 THR A N 1
ATOM 733 C CA . THR A 1 98 ? 21.619 6.142 -18.117 1.00 88.81 98 THR A CA 1
ATOM 734 C C . THR A 1 98 ? 22.651 5.024 -17.961 1.00 88.81 98 THR A C 1
ATOM 736 O O . THR A 1 98 ? 23.725 5.097 -18.554 1.00 88.81 98 THR A O 1
ATOM 739 N N . ILE A 1 99 ? 22.323 4.006 -17.165 1.00 90.12 99 ILE A N 1
ATOM 740 C CA . ILE A 1 99 ? 23.144 2.814 -16.907 1.00 90.12 99 ILE A CA 1
ATOM 741 C C . ILE A 1 99 ? 22.392 1.506 -17.200 1.00 90.12 99 ILE A C 1
ATOM 743 O O . ILE A 1 99 ? 22.834 0.443 -16.767 1.00 90.12 99 ILE A O 1
ATOM 747 N N . CYS A 1 100 ? 21.258 1.581 -17.907 1.00 90.81 100 CYS A N 1
ATOM 748 C CA . CYS A 1 100 ? 20.439 0.417 -18.259 1.00 90.81 100 CYS A CA 1
ATOM 749 C C . CYS A 1 100 ? 19.978 -0.391 -17.036 1.00 90.81 100 CYS A C 1
ATOM 751 O O . CYS A 1 100 ? 20.177 -1.599 -16.967 1.00 90.81 100 CYS A O 1
ATOM 753 N N . HIS A 1 101 ? 19.453 0.304 -16.023 1.00 90.00 101 HIS A N 1
ATOM 754 C CA . HIS A 1 101 ? 18.977 -0.306 -14.774 1.00 90.00 101 HIS A CA 1
ATOM 755 C C . HIS A 1 101 ? 17.456 -0.444 -14.722 1.00 90.00 101 HIS A C 1
ATOM 757 O O . HIS A 1 101 ? 16.958 -1.132 -13.838 1.00 90.00 101 HIS A O 1
ATOM 763 N N . ARG A 1 102 ? 16.728 0.234 -15.618 1.00 90.94 102 ARG A N 1
ATOM 764 C CA . ARG A 1 102 ? 15.267 0.207 -15.642 1.00 90.94 102 ARG A CA 1
ATOM 765 C C . ARG A 1 102 ? 14.777 -0.749 -16.707 1.00 90.94 102 ARG A C 1
ATOM 767 O O . ARG A 1 102 ? 15.303 -0.732 -17.815 1.00 90.94 102 ARG A O 1
ATOM 774 N N . GLU A 1 103 ? 13.791 -1.561 -16.373 1.00 90.88 103 GLU A N 1
ATOM 775 C CA . GLU A 1 103 ? 13.139 -2.476 -17.306 1.00 90.88 103 GLU A CA 1
ATOM 776 C C . GLU A 1 103 ? 11.963 -1.778 -18.004 1.00 90.88 103 GLU A C 1
ATOM 778 O O . GLU A 1 103 ? 11.277 -0.943 -17.421 1.00 90.88 103 GLU A O 1
ATOM 783 N N . MET A 1 104 ? 11.752 -2.077 -19.281 1.00 91.25 104 MET A N 1
ATOM 784 C CA . MET A 1 104 ? 10.664 -1.516 -20.078 1.00 91.25 104 MET A CA 1
ATOM 785 C C . MET A 1 104 ? 9.466 -2.464 -20.064 1.00 91.25 104 MET A C 1
ATOM 787 O O . MET A 1 104 ? 9.545 -3.583 -20.576 1.00 91.25 104 MET A O 1
ATOM 791 N N . HIS A 1 105 ? 8.314 -1.993 -19.591 1.00 92.56 105 HIS A N 1
ATOM 792 C CA . HIS A 1 105 ? 7.084 -2.788 -19.541 1.00 92.56 105 HIS A CA 1
ATOM 793 C C . HIS A 1 105 ? 6.190 -2.521 -20.761 1.00 92.56 105 HIS A C 1
ATOM 795 O O . HIS A 1 105 ? 5.081 -1.984 -20.663 1.00 92.56 105 HIS A O 1
ATOM 801 N N . CYS A 1 106 ? 6.685 -2.883 -21.949 1.00 92.31 106 CYS A N 1
ATOM 802 C CA . CYS A 1 106 ? 5.914 -2.766 -23.188 1.00 92.31 106 CYS A CA 1
ATOM 803 C C . CYS A 1 106 ? 4.817 -3.844 -23.272 1.00 92.31 106 CYS A C 1
ATOM 805 O O . CYS A 1 106 ? 5.060 -5.016 -22.993 1.00 92.31 106 CYS A O 1
ATOM 807 N N . LEU A 1 107 ? 3.633 -3.481 -23.774 1.00 92.31 107 LEU A N 1
ATOM 808 C CA . LEU A 1 107 ? 2.538 -4.429 -24.034 1.00 92.31 107 LEU A CA 1
ATOM 809 C C . LEU A 1 107 ? 2.853 -5.390 -25.194 1.00 92.31 107 LEU A C 1
ATOM 811 O O . LEU A 1 107 ? 2.381 -6.523 -25.228 1.00 92.31 107 LEU A O 1
ATOM 815 N N . THR A 1 108 ? 3.626 -4.921 -26.176 1.00 88.06 108 THR A N 1
ATOM 816 C CA . THR A 1 108 ? 4.022 -5.695 -27.359 1.00 88.06 108 THR A CA 1
ATOM 817 C C . THR A 1 108 ? 5.513 -5.535 -27.635 1.00 88.06 108 THR A C 1
ATOM 819 O O . THR A 1 108 ? 6.149 -4.590 -27.173 1.00 88.06 108 THR A O 1
ATOM 822 N N . PHE A 1 109 ? 6.072 -6.432 -28.450 1.00 84.81 109 PHE A N 1
ATOM 823 C CA . PHE A 1 109 ? 7.464 -6.343 -28.903 1.00 84.81 109 PHE A CA 1
ATOM 824 C C . PHE A 1 109 ? 7.706 -5.223 -29.935 1.00 84.81 109 PHE A C 1
ATOM 826 O O . PHE A 1 109 ? 8.849 -4.981 -30.311 1.00 84.81 109 PHE A O 1
ATOM 833 N N . GLN A 1 110 ? 6.658 -4.535 -30.410 1.00 86.56 110 GLN A N 1
ATOM 834 C CA . GLN A 1 110 ? 6.791 -3.456 -31.391 1.00 86.56 110 GLN A CA 1
ATOM 835 C C . GLN A 1 110 ? 7.313 -2.173 -30.738 1.00 86.56 110 GLN A C 1
ATOM 837 O O . GLN A 1 110 ? 6.704 -1.635 -29.805 1.00 86.56 110 GLN A O 1
ATOM 842 N N . ARG A 1 111 ? 8.418 -1.650 -31.279 1.00 85.88 111 ARG A N 1
ATOM 843 C CA . ARG A 1 111 ? 9.069 -0.428 -30.801 1.00 85.88 111 ARG A CA 1
ATOM 844 C C . ARG A 1 111 ? 8.835 0.750 -31.737 1.00 85.88 111 ARG A C 1
ATOM 846 O O . ARG A 1 111 ? 8.717 0.586 -32.952 1.00 85.88 111 ARG A O 1
ATOM 853 N N . THR A 1 112 ? 8.789 1.946 -31.162 1.00 87.75 112 THR A N 1
ATOM 854 C CA . THR A 1 112 ? 8.817 3.199 -31.920 1.00 87.75 112 THR A CA 1
ATOM 855 C C . THR A 1 112 ? 10.193 3.402 -32.562 1.00 87.75 112 THR A C 1
ATOM 857 O O . THR A 1 112 ? 11.179 2.795 -32.156 1.00 87.75 112 THR A O 1
ATOM 860 N N . GLN A 1 113 ? 10.292 4.296 -33.553 1.00 84.94 113 GLN A N 1
ATOM 861 C CA . GLN A 1 113 ? 11.570 4.609 -34.219 1.00 84.94 113 GLN A CA 1
ATOM 862 C C . GLN A 1 113 ? 12.640 5.158 -33.257 1.00 84.94 113 GLN A C 1
ATOM 864 O O . GLN A 1 113 ? 13.829 5.059 -33.535 1.00 84.94 113 GLN A O 1
ATOM 869 N N . SER A 1 114 ? 12.220 5.717 -32.119 1.00 83.38 114 SER A N 1
ATOM 870 C CA . SER A 1 114 ? 13.088 6.173 -31.031 1.00 83.38 114 SER A CA 1
ATOM 871 C C . SER A 1 114 ? 13.556 5.053 -30.090 1.00 83.38 114 SER A C 1
ATOM 873 O O . SER A 1 114 ? 14.294 5.339 -29.154 1.00 83.38 114 SER A O 1
ATOM 875 N N . GLY A 1 115 ? 13.120 3.805 -30.300 1.00 83.19 115 GLY A N 1
ATOM 876 C CA . GLY A 1 115 ? 13.414 2.658 -29.431 1.00 83.19 115 GLY A CA 1
ATOM 877 C C . GLY A 1 115 ? 12.433 2.458 -28.266 1.00 83.19 115 GLY A C 1
ATOM 878 O O . GLY A 1 115 ? 12.534 1.461 -27.552 1.00 83.19 115 GLY A O 1
ATOM 879 N N . GLY A 1 116 ? 11.459 3.360 -28.097 1.00 87.12 116 GLY A N 1
ATOM 880 C CA . GLY A 1 116 ? 10.428 3.283 -27.058 1.00 87.12 116 GLY A CA 1
ATOM 881 C C . GLY A 1 116 ? 9.361 2.215 -27.318 1.00 87.12 116 GLY A C 1
ATOM 882 O O . GLY A 1 116 ? 9.343 1.553 -28.358 1.00 87.12 116 GLY A O 1
ATOM 883 N N . CYS A 1 117 ? 8.435 2.050 -26.379 1.00 90.56 117 CYS A N 1
ATOM 884 C CA . CYS A 1 117 ? 7.293 1.155 -26.542 1.00 90.56 117 CYS A CA 1
ATOM 885 C C . CYS A 1 117 ? 6.191 1.825 -27.380 1.00 90.56 117 CYS A C 1
ATOM 887 O O . CYS A 1 117 ? 5.982 3.035 -27.308 1.00 90.56 117 CYS A O 1
ATOM 889 N N . THR A 1 118 ? 5.439 1.036 -28.152 1.00 91.94 118 THR A N 1
ATOM 890 C CA . THR A 1 118 ? 4.230 1.539 -28.842 1.00 91.94 118 THR A CA 1
ATOM 891 C C . THR A 1 118 ? 3.044 1.685 -27.880 1.00 91.94 118 THR A C 1
ATOM 893 O O . THR A 1 118 ? 2.230 2.592 -28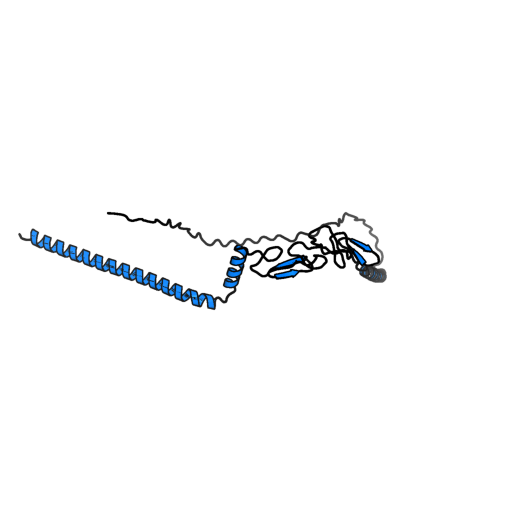.025 1.00 91.94 118 THR A O 1
ATOM 896 N N . ALA A 1 119 ? 2.952 0.794 -26.889 1.00 92.25 119 ALA A N 1
ATOM 897 C CA . ALA A 1 119 ? 1.955 0.813 -25.822 1.00 92.25 119 ALA A CA 1
ATOM 898 C C . ALA A 1 119 ? 2.532 0.162 -24.556 1.00 92.25 119 ALA A C 1
ATOM 900 O O . ALA A 1 119 ? 3.322 -0.783 -24.664 1.00 92.25 119 ALA A O 1
ATOM 901 N N . CYS A 1 120 ? 2.120 0.644 -23.383 1.00 93.62 120 CYS A N 1
ATOM 902 C CA . CYS A 1 120 ? 2.549 0.131 -22.080 1.00 93.62 120 CYS A CA 1
ATOM 903 C C . CYS A 1 120 ? 1.597 -0.930 -21.529 1.00 93.62 120 CYS A C 1
ATOM 905 O O . CYS A 1 120 ? 0.401 -0.935 -21.838 1.00 93.62 120 CYS A O 1
ATOM 907 N N . VAL A 1 121 ? 2.134 -1.820 -20.694 1.00 93.69 121 VAL A N 1
ATOM 908 C CA . VAL A 1 121 ? 1.328 -2.681 -19.818 1.00 93.69 121 VAL A CA 1
ATOM 909 C C . VAL A 1 121 ? 0.532 -1.793 -18.842 1.00 93.69 121 VAL A C 1
ATOM 911 O O . VAL A 1 121 ? 1.039 -0.744 -18.437 1.00 93.69 121 VAL A O 1
ATOM 914 N N . PRO A 1 122 ? -0.707 -2.162 -18.458 1.00 92.81 122 PRO A N 1
ATOM 915 C CA . PRO A 1 122 ? -1.477 -1.392 -17.482 1.00 92.81 122 PRO A CA 1
ATOM 916 C C . PRO A 1 122 ? -0.685 -1.163 -16.188 1.00 92.81 122 PRO A C 1
ATOM 918 O O . PRO A 1 122 ? -0.079 -2.097 -15.671 1.00 92.81 122 PRO A O 1
ATOM 921 N N . GLY A 1 123 ? -0.698 0.071 -15.679 1.00 92.19 123 GLY A N 1
ATOM 922 C CA . GLY A 1 123 ? 0.078 0.463 -14.495 1.00 92.19 123 GLY A CA 1
ATOM 923 C C . GLY A 1 123 ? 1.481 1.000 -14.795 1.00 92.19 123 GLY A C 1
ATOM 924 O O . GLY A 1 123 ? 2.178 1.395 -13.867 1.00 92.19 123 GLY A O 1
ATOM 925 N N . TRP A 1 124 ? 1.884 1.075 -16.067 1.00 93.56 124 TRP A N 1
ATOM 926 C CA . TRP A 1 124 ? 3.148 1.674 -16.502 1.00 93.56 124 TRP A CA 1
ATOM 927 C C . TRP A 1 124 ? 2.904 2.818 -17.486 1.00 93.56 124 TRP A C 1
ATOM 929 O O . TRP A 1 124 ? 2.016 2.737 -18.338 1.00 93.56 124 TRP A O 1
ATOM 939 N N . GLU A 1 125 ? 3.699 3.881 -17.386 1.00 91.75 125 GLU A N 1
ATOM 940 C CA . GLU A 1 125 ? 3.566 5.092 -18.203 1.00 91.75 125 GLU A CA 1
ATOM 941 C C . GLU A 1 125 ? 4.926 5.542 -18.776 1.00 91.75 125 GLU A C 1
ATOM 943 O O . GLU A 1 125 ? 5.967 4.951 -18.488 1.00 91.75 125 GLU A O 1
ATOM 948 N N . LYS A 1 126 ? 4.900 6.596 -19.605 1.00 90.31 126 LYS A N 1
ATOM 949 C CA . LYS A 1 126 ? 5.979 7.164 -20.440 1.00 90.31 126 LYS A CA 1
ATOM 950 C C . LYS A 1 126 ? 6.245 6.417 -21.745 1.00 90.31 126 LYS A C 1
ATOM 952 O O . LYS A 1 126 ? 5.785 5.307 -21.977 1.00 90.31 126 LYS A O 1
ATOM 957 N N . SER A 1 127 ? 7.013 7.063 -22.629 1.00 89.50 127 SER A N 1
ATOM 958 C CA . SER A 1 127 ? 7.390 6.536 -23.950 1.00 89.50 127 SER A CA 1
ATOM 959 C C . SER A 1 127 ? 8.165 5.220 -23.890 1.00 89.50 127 SER A C 1
ATOM 961 O O . SER A 1 127 ? 8.172 4.464 -24.857 1.00 89.50 127 SER A O 1
ATOM 963 N N . GLU A 1 128 ? 8.841 4.956 -22.775 1.00 90.56 128 GLU A N 1
ATOM 964 C CA . GLU A 1 128 ? 9.643 3.752 -22.556 1.00 90.56 128 GLU A CA 1
ATOM 965 C C . GLU A 1 128 ? 8.984 2.775 -21.572 1.00 90.56 128 GLU A C 1
ATOM 967 O O . GLU A 1 128 ? 9.536 1.706 -21.334 1.00 90.56 128 GLU A O 1
ATOM 972 N N . CYS A 1 129 ? 7.793 3.105 -21.051 1.00 92.56 129 CYS A N 1
ATOM 973 C CA . CYS A 1 129 ? 7.063 2.303 -20.064 1.00 92.56 129 CYS A CA 1
ATOM 974 C C . CYS A 1 129 ? 7.937 1.891 -18.867 1.00 92.56 129 CYS A C 1
ATOM 976 O O . CYS A 1 129 ? 7.869 0.751 -18.409 1.00 92.56 129 CYS A O 1
ATOM 978 N N . ASP A 1 130 ? 8.803 2.801 -18.415 1.00 90.88 130 ASP A N 1
ATOM 979 C CA . ASP A 1 130 ? 9.809 2.582 -17.372 1.00 90.88 130 ASP A CA 1
ATOM 980 C C . ASP A 1 130 ? 9.422 3.219 -16.028 1.00 90.88 130 ASP A C 1
ATOM 982 O O . ASP A 1 130 ? 10.166 3.123 -15.050 1.00 90.88 130 ASP A O 1
ATOM 986 N N . GLU A 1 131 ? 8.261 3.876 -15.968 1.00 91.81 131 GLU A N 1
ATOM 987 C CA . GLU A 1 131 ? 7.725 4.491 -14.760 1.00 91.81 131 GLU A CA 1
ATOM 988 C C . GLU A 1 131 ? 6.424 3.816 -14.335 1.00 91.81 131 GLU A C 1
ATOM 990 O O . GLU A 1 131 ? 5.452 3.759 -15.089 1.0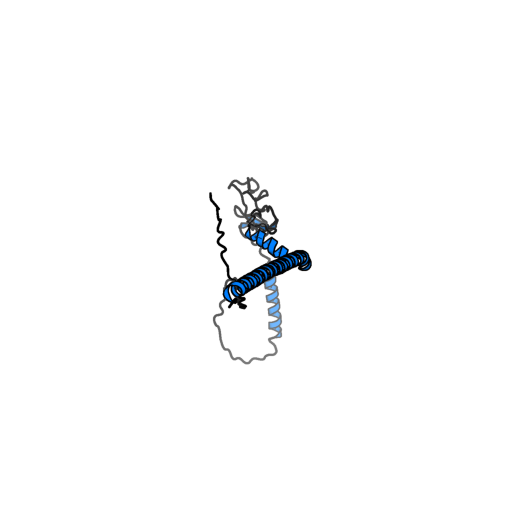0 91.81 131 GLU A O 1
ATOM 995 N N . ILE A 1 132 ? 6.428 3.316 -13.100 1.00 93.81 132 ILE A N 1
ATOM 996 C CA . ILE A 1 132 ? 5.267 2.697 -12.472 1.00 93.81 132 ILE A CA 1
ATOM 997 C C . ILE A 1 132 ? 4.273 3.768 -12.009 1.00 93.81 132 ILE A C 1
ATOM 999 O O . ILE A 1 132 ? 4.649 4.765 -11.385 1.00 93.81 132 ILE A O 1
ATOM 1003 N N . VAL A 1 133 ? 2.991 3.547 -12.285 1.00 94.56 133 VAL A N 1
ATOM 1004 C CA . VAL A 1 133 ? 1.882 4.391 -11.840 1.00 94.56 133 VAL A CA 1
ATOM 1005 C C . VAL A 1 133 ? 1.281 3.785 -10.578 1.00 94.56 133 VAL A C 1
ATOM 1007 O O . VAL A 1 133 ? 0.752 2.678 -10.592 1.00 94.56 133 VAL A O 1
ATOM 1010 N N . CYS A 1 134 ? 1.348 4.531 -9.479 1.00 95.19 134 CYS A N 1
ATOM 1011 C CA . CYS A 1 134 ? 0.813 4.116 -8.185 1.00 95.19 134 CYS A CA 1
ATOM 1012 C C . CYS A 1 134 ? -0.527 4.810 -7.929 1.00 95.19 134 CYS A C 1
ATOM 1014 O O . CYS A 1 134 ? -0.576 6.040 -7.958 1.00 95.19 134 CYS A O 1
ATOM 1016 N N . GLU A 1 135 ? -1.593 4.062 -7.630 1.00 94.50 135 GLU A N 1
ATOM 1017 C CA . GLU A 1 135 ? -2.905 4.660 -7.330 1.00 94.50 135 GLU A CA 1
ATOM 1018 C C . GLU A 1 135 ? -2.907 5.378 -5.972 1.00 94.50 135 GLU A C 1
ATOM 1020 O O . GLU A 1 135 ? -3.256 6.555 -5.881 1.00 94.50 135 GLU A O 1
ATOM 1025 N N . HIS A 1 136 ? -2.474 4.681 -4.916 1.00 94.31 136 HIS A N 1
ATOM 1026 C CA . HIS A 1 136 ? -2.437 5.196 -3.542 1.00 94.31 136 HIS A CA 1
ATOM 1027 C C . HIS A 1 136 ? -1.020 5.143 -2.969 1.00 94.31 136 HIS A C 1
ATOM 1029 O O . HIS A 1 136 ? -0.696 4.319 -2.111 1.00 94.31 136 HIS A O 1
ATOM 1035 N N . GLY A 1 137 ? -0.139 6.010 -3.462 1.00 93.62 137 GLY A N 1
ATOM 1036 C CA . GLY A 1 137 ? 1.241 6.057 -2.993 1.00 93.62 137 GLY A CA 1
ATOM 1037 C C . GLY A 1 137 ? 2.143 6.917 -3.861 1.00 93.62 137 GLY A C 1
ATOM 1038 O O . GLY A 1 137 ? 1.686 7.808 -4.578 1.00 93.62 137 GLY A O 1
ATOM 1039 N N . LYS A 1 138 ? 3.448 6.653 -3.781 1.00 94.44 138 LYS A N 1
ATOM 1040 C CA . LYS A 1 138 ? 4.458 7.317 -4.615 1.00 94.44 138 LYS A CA 1
ATOM 1041 C C . LYS A 1 138 ? 5.362 6.291 -5.295 1.00 94.44 138 LYS A C 1
ATOM 1043 O O . LYS A 1 138 ? 5.741 5.321 -4.635 1.00 94.44 138 LYS A O 1
ATOM 1048 N N . PRO A 1 139 ? 5.755 6.511 -6.559 1.00 93.06 139 PRO A N 1
ATOM 1049 C CA . PRO A 1 139 ? 6.709 5.641 -7.229 1.00 93.06 139 PRO A CA 1
ATOM 1050 C C . PRO A 1 139 ? 8.118 5.833 -6.657 1.00 93.06 139 PRO A C 1
ATOM 1052 O O . PRO A 1 139 ? 8.558 6.959 -6.405 1.00 93.06 139 PRO A O 1
ATOM 1055 N N . ASP A 1 140 ? 8.837 4.731 -6.468 1.00 91.56 140 ASP A N 1
ATOM 1056 C CA . ASP A 1 140 ? 10.275 4.719 -6.220 1.00 91.56 140 ASP A CA 1
ATOM 1057 C C . ASP A 1 140 ? 11.014 4.414 -7.526 1.00 91.56 140 ASP A C 1
ATOM 1059 O O . ASP A 1 140 ? 11.052 3.281 -8.005 1.00 91.56 140 ASP A O 1
ATOM 1063 N N . LEU A 1 141 ? 11.633 5.452 -8.089 1.00 80.19 141 LEU A N 1
ATOM 1064 C CA . LEU A 1 141 ? 12.345 5.400 -9.368 1.00 80.19 141 LEU A CA 1
ATOM 1065 C C . LEU A 1 141 ? 13.588 4.497 -9.343 1.00 80.19 141 LEU A C 1
ATOM 1067 O O . LEU A 1 141 ? 14.100 4.146 -10.404 1.00 80.19 141 LEU A O 1
ATOM 1071 N N . THR A 1 142 ? 14.094 4.145 -8.158 1.00 82.25 142 THR A N 1
ATOM 1072 C CA . THR A 1 142 ? 15.298 3.309 -8.024 1.00 82.25 142 THR A CA 1
ATOM 1073 C C . THR A 1 142 ? 14.954 1.829 -8.083 1.00 82.25 142 THR A C 1
ATOM 1075 O O . THR A 1 142 ? 15.675 1.047 -8.695 1.00 82.25 142 THR A O 1
ATOM 1078 N N . SER A 1 143 ? 13.865 1.444 -7.416 1.00 83.81 143 SER A N 1
ATOM 1079 C CA . SER A 1 143 ? 13.436 0.051 -7.297 1.00 83.81 143 SER A CA 1
ATOM 1080 C C . SER A 1 143 ? 12.302 -0.323 -8.252 1.00 83.81 143 SER A C 1
ATOM 1082 O O . SER A 1 143 ? 11.943 -1.497 -8.303 1.00 83.81 143 SER A O 1
ATOM 1084 N N . MET A 1 144 ? 11.767 0.654 -9.000 1.00 88.06 144 MET A N 1
ATOM 1085 C CA . MET A 1 144 ? 10.625 0.506 -9.912 1.00 88.06 144 MET A CA 1
ATOM 1086 C C . MET A 1 144 ? 9.394 -0.086 -9.216 1.00 88.06 144 MET A C 1
ATOM 1088 O O . MET A 1 144 ? 8.664 -0.894 -9.779 1.00 88.06 144 MET A O 1
ATOM 1092 N N . LYS A 1 145 ? 9.180 0.302 -7.956 1.00 93.12 145 LYS A N 1
ATOM 1093 C CA . LYS A 1 145 ? 8.076 -0.169 -7.114 1.00 93.12 145 LYS A CA 1
ATOM 1094 C C . LYS A 1 145 ? 7.297 0.999 -6.548 1.00 93.12 145 LYS A C 1
ATOM 1096 O O . LYS A 1 145 ? 7.829 2.096 -6.377 1.00 93.12 145 LYS A O 1
ATOM 1101 N N . CYS A 1 146 ? 6.046 0.747 -6.197 1.00 94.94 146 CYS A N 1
ATOM 1102 C CA . CYS A 1 146 ? 5.247 1.719 -5.481 1.00 94.94 146 CYS A CA 1
ATOM 1103 C C . CYS A 1 146 ? 5.467 1.635 -3.969 1.00 94.94 146 CYS A C 1
ATOM 1105 O O . CYS A 1 146 ? 5.357 0.574 -3.355 1.00 94.94 146 CYS A O 1
ATOM 1107 N N . ASN A 1 147 ? 5.720 2.786 -3.353 1.00 95.69 147 ASN A N 1
ATOM 1108 C CA . ASN A 1 147 ? 5.631 2.955 -1.909 1.00 95.69 147 ASN A CA 1
ATOM 1109 C C . ASN A 1 147 ? 4.186 3.318 -1.556 1.00 95.69 147 ASN A C 1
ATOM 1111 O O . ASN A 1 147 ? 3.788 4.484 -1.661 1.00 95.69 147 ASN A O 1
ATOM 1115 N N . CYS A 1 148 ? 3.406 2.305 -1.179 1.00 95.50 148 CYS A N 1
ATOM 1116 C CA . CYS A 1 148 ? 1.985 2.447 -0.878 1.00 95.50 148 CYS A CA 1
ATOM 1117 C C . CYS A 1 148 ? 1.724 3.203 0.422 1.00 95.50 148 CYS A C 1
ATOM 1119 O O . CYS A 1 148 ? 2.438 3.043 1.417 1.00 95.50 148 CYS A O 1
ATOM 1121 N N . GLU A 1 149 ? 0.659 4.000 0.425 1.00 94.88 149 GLU A N 1
ATOM 1122 C CA . GLU A 1 149 ? 0.142 4.616 1.638 1.00 94.88 149 GLU A CA 1
ATOM 1123 C C . GLU A 1 149 ? -0.770 3.622 2.380 1.00 94.88 149 GLU A C 1
ATOM 1125 O O . GLU A 1 149 ? -1.712 3.090 1.790 1.00 94.88 149 GLU A O 1
ATOM 1130 N N . PRO A 1 150 ? -0.547 3.360 3.681 1.00 93.12 150 PRO A N 1
ATOM 1131 C CA . PRO A 1 150 ? -1.439 2.500 4.450 1.00 93.12 150 PRO A CA 1
ATOM 1132 C C . PRO A 1 150 ? -2.880 3.047 4.464 1.00 93.12 150 PRO A C 1
ATOM 1134 O O . PRO A 1 150 ? -3.057 4.248 4.674 1.00 93.12 150 PRO A O 1
ATOM 1137 N N . PRO A 1 151 ? -3.923 2.204 4.341 1.00 94.31 151 PRO A N 1
ATOM 1138 C CA . PRO A 1 151 ? -3.914 0.736 4.394 1.00 94.31 151 PRO A CA 1
ATOM 1139 C C . PRO A 1 151 ? -3.782 0.019 3.034 1.00 94.31 151 PRO A C 1
ATOM 1141 O O . PRO A 1 151 ? -4.018 -1.188 2.984 1.00 94.31 151 PRO A O 1
ATOM 1144 N N . TYR A 1 152 ? -3.455 0.726 1.953 1.00 95.38 152 TYR A N 1
ATOM 1145 C CA . TYR A 1 152 ? -3.370 0.144 0.612 1.00 95.38 152 TYR A CA 1
ATOM 1146 C C . TYR A 1 152 ? -2.103 -0.702 0.429 1.00 95.38 152 TYR A C 1
ATOM 1148 O O . TYR A 1 152 ? -1.062 -0.441 1.039 1.00 95.38 152 TYR A O 1
ATOM 1156 N N . SER A 1 153 ? -2.204 -1.722 -0.419 1.00 93.88 153 SER A N 1
ATOM 1157 C CA . SER A 1 153 ? -1.143 -2.680 -0.742 1.00 93.88 153 SER A CA 1
ATOM 1158 C C . SER A 1 153 ? -1.196 -3.100 -2.220 1.00 93.88 153 SER A C 1
ATOM 1160 O O . SER A 1 153 ? -1.968 -2.549 -3.005 1.00 93.88 153 SER A O 1
ATOM 1162 N N . GLY A 1 154 ? -0.352 -4.059 -2.608 1.00 93.00 154 GLY A N 1
ATOM 1163 C CA . GLY A 1 154 ? -0.207 -4.523 -3.991 1.00 93.00 154 GLY A CA 1
ATOM 1164 C C . GLY A 1 154 ? 0.928 -3.819 -4.740 1.00 93.00 154 GLY A C 1
ATOM 1165 O O . GLY A 1 154 ? 1.540 -2.881 -4.230 1.00 93.00 154 GLY A O 1
ATOM 1166 N N . GLU A 1 155 ? 1.220 -4.276 -5.958 1.00 92.50 155 GLU A N 1
ATOM 1167 C CA . GLU A 1 155 ? 2.303 -3.731 -6.797 1.00 92.50 155 GLU A CA 1
ATOM 1168 C C . GLU A 1 155 ? 2.051 -2.269 -7.204 1.00 92.50 155 GLU A C 1
ATOM 1170 O O . GLU A 1 155 ? 2.971 -1.453 -7.175 1.00 92.50 155 GLU A O 1
ATOM 1175 N N . PHE A 1 156 ? 0.788 -1.928 -7.484 1.00 95.00 156 PHE A N 1
ATOM 1176 C CA . PHE A 1 156 ? 0.341 -0.591 -7.904 1.00 95.00 156 PHE A CA 1
ATOM 1177 C C . PHE A 1 156 ? -0.438 0.166 -6.811 1.00 95.00 156 PHE A C 1
ATOM 1179 O O . PHE A 1 156 ? -1.026 1.217 -7.073 1.00 95.00 156 PHE A O 1
ATOM 1186 N N . CYS A 1 157 ? -0.452 -0.346 -5.575 1.00 95.56 157 CYS A N 1
ATOM 1187 C CA . CYS A 1 157 ? -1.178 0.238 -4.437 1.00 95.56 157 CYS A CA 1
ATOM 1188 C C . CYS A 1 157 ? -2.695 0.382 -4.644 1.00 95.56 157 CYS A C 1
ATOM 1190 O O . CYS A 1 157 ? -3.303 1.373 -4.230 1.00 95.56 157 CYS A O 1
ATOM 1192 N N . ASN A 1 158 ? -3.306 -0.594 -5.305 1.00 94.50 158 ASN A N 1
ATOM 1193 C CA . ASN A 1 158 ? -4.739 -0.643 -5.587 1.00 94.50 158 ASN A CA 1
ATOM 1194 C C . ASN A 1 158 ? -5.470 -1.736 -4.788 1.00 94.50 158 ASN A C 1
ATOM 1196 O O . ASN A 1 158 ? -6.699 -1.802 -4.799 1.00 94.50 158 ASN A O 1
ATOM 1200 N N . GLU A 1 159 ? -4.739 -2.582 -4.063 1.00 94.38 159 GLU A N 1
ATOM 1201 C CA . GLU A 1 159 ? -5.324 -3.639 -3.248 1.00 94.38 159 GLU A CA 1
ATOM 1202 C C . GLU A 1 159 ? -5.635 -3.119 -1.845 1.00 94.38 159 GLU A C 1
ATOM 1204 O O . GLU A 1 159 ? -4.843 -2.410 -1.221 1.00 94.38 159 GLU A O 1
ATOM 1209 N N . LEU A 1 160 ? -6.803 -3.497 -1.329 1.00 94.94 160 LEU A N 1
ATOM 1210 C CA . LEU A 1 160 ? -7.237 -3.147 0.016 1.00 94.94 160 LEU A CA 1
ATOM 1211 C C . LEU A 1 160 ? -7.553 -4.416 0.802 1.00 94.94 160 LEU A C 1
ATOM 1213 O O . LEU A 1 160 ? -8.685 -4.903 0.828 1.00 94.94 160 LEU A O 1
ATOM 1217 N N . GLU A 1 161 ? -6.534 -4.961 1.456 1.00 93.44 161 GLU A N 1
ATOM 1218 C CA . GLU A 1 161 ? -6.695 -6.150 2.284 1.00 93.44 161 GLU A CA 1
ATOM 1219 C C . GLU A 1 161 ? -7.310 -5.813 3.645 1.00 93.44 161 GLU A C 1
ATOM 1221 O O . GLU A 1 161 ? -6.890 -4.886 4.344 1.00 93.44 161 GLU A O 1
ATOM 1226 N N . THR A 1 162 ? -8.267 -6.633 4.085 1.00 92.62 162 THR A N 1
ATOM 1227 C CA . THR A 1 162 ? -8.923 -6.464 5.391 1.00 92.62 162 THR A CA 1
ATOM 1228 C C . THR A 1 162 ? -7.927 -6.522 6.548 1.00 92.62 162 THR A C 1
ATOM 1230 O O . THR A 1 162 ? -8.067 -5.771 7.512 1.00 92.62 162 THR A O 1
ATOM 1233 N N . ALA A 1 163 ? -6.885 -7.352 6.440 1.00 91.50 163 ALA A N 1
ATOM 1234 C CA . ALA A 1 163 ? -5.812 -7.436 7.427 1.00 91.50 163 ALA A CA 1
ATOM 1235 C C . ALA A 1 163 ? -5.061 -6.100 7.579 1.00 91.50 163 ALA A C 1
ATOM 1237 O O . ALA A 1 163 ? -4.860 -5.637 8.705 1.00 91.50 163 ALA A O 1
ATOM 1238 N N . ASN A 1 164 ? -4.720 -5.445 6.465 1.00 91.00 164 ASN A N 1
ATOM 1239 C CA . ASN A 1 164 ? -4.019 -4.158 6.459 1.00 91.00 164 ASN A CA 1
ATOM 1240 C C . ASN A 1 164 ? -4.915 -3.031 6.975 1.00 91.00 164 ASN A C 1
ATOM 1242 O O . ASN A 1 164 ? -4.468 -2.210 7.777 1.00 91.00 164 ASN A O 1
ATOM 1246 N N . VAL A 1 165 ? -6.200 -3.045 6.612 1.00 93.69 165 VAL A N 1
ATOM 1247 C CA . VAL A 1 165 ? -7.208 -2.118 7.146 1.00 93.69 165 VAL A CA 1
ATOM 1248 C C . VAL A 1 165 ? -7.319 -2.250 8.664 1.00 93.6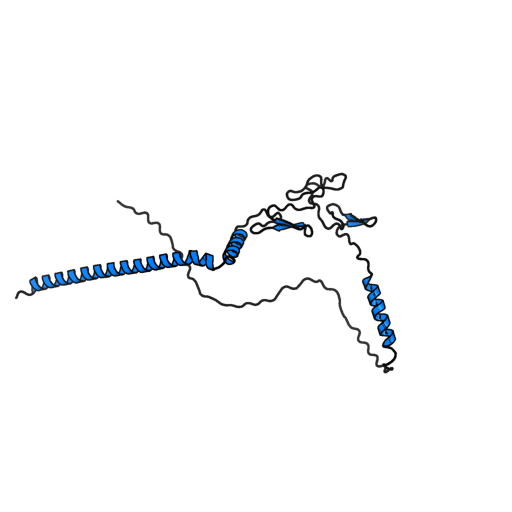9 165 VAL A C 1
ATOM 1250 O O . VAL A 1 165 ? -7.193 -1.256 9.384 1.00 93.69 165 VAL A O 1
ATOM 1253 N N . TYR A 1 166 ? -7.512 -3.469 9.175 1.00 91.56 166 TYR A N 1
ATOM 1254 C CA . TYR A 1 166 ? -7.630 -3.691 10.615 1.00 91.56 166 TYR A CA 1
ATOM 1255 C C . TYR A 1 166 ? -6.348 -3.331 11.356 1.00 91.56 166 TYR A C 1
ATOM 1257 O O . TYR A 1 166 ? -6.418 -2.650 12.376 1.00 91.56 166 TYR A O 1
ATOM 1265 N N . SER A 1 167 ? -5.188 -3.730 10.836 1.00 91.12 167 SER A N 1
ATOM 1266 C CA . SER A 1 167 ? -3.892 -3.374 11.415 1.00 91.12 167 SER A CA 1
ATOM 1267 C C . SER A 1 167 ? -3.700 -1.856 11.463 1.00 91.12 167 SER A C 1
ATOM 1269 O O . SER A 1 167 ? -3.383 -1.308 12.520 1.00 91.12 167 SER A O 1
ATOM 1271 N N . HIS A 1 168 ? -3.982 -1.151 10.362 1.00 93.00 168 HIS A N 1
ATOM 1272 C CA . HIS A 1 168 ? -3.855 0.302 10.284 1.00 93.00 168 HIS A CA 1
ATOM 1273 C C . HIS A 1 168 ? -4.754 1.008 11.300 1.00 93.00 168 HIS A C 1
ATOM 1275 O O . HIS A 1 168 ? -4.267 1.817 12.089 1.00 93.00 168 HIS A O 1
ATOM 1281 N N . TYR A 1 169 ? -6.052 0.692 11.331 1.00 88.88 169 TYR A N 1
ATOM 1282 C CA . TYR A 1 169 ? -6.976 1.356 12.252 1.00 88.88 169 TYR A CA 1
ATOM 1283 C C . TYR A 1 169 ? -6.761 0.950 13.708 1.00 88.88 169 TYR A C 1
ATOM 1285 O O . TYR A 1 169 ? -6.923 1.795 14.585 1.00 88.88 169 TYR A O 1
ATOM 1293 N N . ASN A 1 170 ? -6.354 -0.290 13.984 1.00 89.75 170 ASN A N 1
ATOM 1294 C CA . ASN A 1 170 ? -6.027 -0.720 15.341 1.00 89.75 170 ASN A CA 1
ATOM 1295 C C . ASN A 1 170 ? -4.763 -0.018 15.857 1.00 89.75 170 ASN A C 1
ATOM 1297 O O . ASN A 1 170 ? -4.771 0.525 16.958 1.00 89.75 170 ASN A O 1
ATOM 1301 N N . ASN A 1 171 ? -3.709 0.064 15.041 1.00 89.44 171 ASN A N 1
ATOM 1302 C CA . ASN A 1 171 ? -2.495 0.804 15.391 1.00 89.44 171 ASN A CA 1
ATOM 1303 C C . ASN A 1 171 ? -2.774 2.304 15.526 1.00 89.44 171 ASN A C 1
ATOM 1305 O O . ASN A 1 171 ? -2.288 2.944 16.458 1.00 89.44 171 ASN A O 1
ATOM 1309 N N . LYS A 1 172 ? -3.616 2.865 14.651 1.00 88.44 172 LYS A N 1
ATOM 1310 C CA . LYS A 1 172 ? -4.053 4.260 14.747 1.00 88.44 172 LYS A CA 1
ATOM 1311 C C . LYS A 1 172 ? -4.834 4.499 16.037 1.00 88.44 172 LYS A C 1
ATOM 1313 O O . LYS A 1 172 ? -4.511 5.436 16.757 1.00 88.44 172 LYS A O 1
ATOM 1318 N N . ALA A 1 173 ? -5.784 3.630 16.378 1.00 83.19 173 ALA A N 1
ATOM 1319 C CA . ALA A 1 173 ? -6.533 3.694 17.631 1.00 83.19 173 ALA A CA 1
ATOM 1320 C C . ALA A 1 173 ? -5.628 3.531 18.864 1.00 83.19 173 ALA A C 1
ATOM 1322 O O . ALA A 1 173 ? -5.814 4.245 19.844 1.00 83.19 173 ALA A O 1
ATOM 1323 N N . ALA A 1 174 ? -4.617 2.662 18.803 1.00 81.31 174 ALA A N 1
ATOM 1324 C CA . ALA A 1 174 ? -3.618 2.507 19.860 1.00 81.31 174 ALA A CA 1
ATOM 1325 C C . ALA A 1 174 ? -2.709 3.742 20.001 1.00 81.31 174 ALA A C 1
ATOM 1327 O O . ALA A 1 174 ? -2.288 4.074 21.106 1.00 81.31 174 ALA A O 1
ATOM 1328 N N . SER A 1 175 ? -2.427 4.438 18.895 1.00 82.12 175 SER A N 1
ATOM 1329 C CA . SER A 1 175 ? -1.651 5.685 18.886 1.00 82.12 175 SER A CA 1
ATOM 1330 C C . SER A 1 175 ? -2.454 6.912 19.334 1.00 82.12 175 SER A C 1
ATOM 1332 O O . SER A 1 175 ? -1.870 7.935 19.692 1.00 82.12 175 SER A O 1
ATOM 1334 N N . MET A 1 176 ? -3.790 6.837 19.320 1.00 80.50 176 MET A N 1
ATOM 1335 C CA . MET A 1 176 ? -4.632 7.918 19.820 1.00 80.50 176 MET A CA 1
ATOM 1336 C C . MET A 1 176 ? -4.453 8.068 21.331 1.00 80.50 176 MET A C 1
ATOM 1338 O O . MET A 1 176 ? -4.385 7.088 22.070 1.00 80.50 176 MET A O 1
ATOM 1342 N N . ASN A 1 177 ? -4.411 9.321 21.795 1.00 75.62 177 ASN A N 1
ATOM 1343 C CA . ASN A 1 177 ? -4.193 9.630 23.204 1.00 75.62 177 ASN A CA 1
ATOM 1344 C C . ASN A 1 177 ? -5.169 8.852 24.111 1.00 75.62 177 ASN A C 1
ATOM 1346 O O . ASN A 1 177 ? -6.389 8.955 23.923 1.00 75.62 177 ASN A O 1
ATOM 1350 N N . PRO A 1 178 ? -4.669 8.165 25.159 1.00 74.62 178 PRO A N 1
ATOM 1351 C CA . PRO A 1 178 ? -5.492 7.340 26.048 1.00 74.62 178 PRO A CA 1
ATOM 1352 C C . PRO A 1 178 ? -6.572 8.154 26.782 1.00 74.62 178 PRO A C 1
ATOM 1354 O O . PRO A 1 178 ? -7.585 7.612 27.225 1.00 74.62 178 PRO A O 1
ATOM 1357 N N . VAL A 1 179 ? -6.404 9.477 26.862 1.00 75.19 179 VAL A N 1
ATOM 1358 C CA . VAL A 1 179 ? -7.383 10.404 27.443 1.00 75.19 179 VAL A CA 1
ATOM 1359 C C . VAL A 1 179 ? -8.687 10.425 26.638 1.00 75.19 179 VAL A C 1
ATOM 1361 O O . VAL A 1 179 ? -9.762 10.355 27.222 1.00 75.19 179 VAL A O 1
ATOM 1364 N N . LEU A 1 180 ? -8.631 10.448 25.303 1.00 69.94 180 LEU A N 1
ATOM 1365 C CA . LEU A 1 180 ? -9.851 10.515 24.488 1.00 69.94 180 LEU A CA 1
ATOM 1366 C C . LEU A 1 180 ? -10.633 9.194 24.537 1.00 69.94 180 LEU A C 1
ATOM 1368 O O . LEU A 1 180 ? -11.857 9.185 24.639 1.00 69.94 180 LEU A O 1
ATOM 1372 N N . LEU A 1 181 ? -9.907 8.073 24.520 1.00 74.31 181 LEU A N 1
ATOM 1373 C CA . LEU A 1 181 ? -10.486 6.736 24.623 1.00 74.31 181 LEU A CA 1
ATOM 1374 C C . LEU A 1 181 ? -11.151 6.517 25.993 1.00 74.31 181 LEU A C 1
ATOM 1376 O O . LEU A 1 181 ? -12.258 5.982 26.086 1.00 74.31 181 LEU A O 1
ATOM 1380 N N . SER A 1 182 ? -10.499 6.973 27.063 1.00 77.38 182 SER A N 1
ATOM 1381 C CA . SER A 1 182 ? -11.015 6.832 28.426 1.00 77.38 182 SER A CA 1
ATOM 1382 C C . SER A 1 182 ? -12.279 7.662 28.675 1.00 77.38 182 SER A C 1
ATOM 1384 O O . SER A 1 182 ? -13.190 7.166 29.339 1.00 77.38 182 SER A O 1
ATOM 1386 N N . ILE A 1 183 ? -12.409 8.850 28.072 1.00 82.06 183 ILE A N 1
ATOM 1387 C CA . ILE A 1 183 ? -13.635 9.668 28.156 1.00 82.06 183 ILE A CA 1
ATOM 1388 C C . ILE A 1 183 ? -14.864 8.918 27.616 1.00 82.06 183 ILE A C 1
ATOM 1390 O O . ILE A 1 183 ? -15.948 9.056 28.176 1.00 82.06 183 ILE A O 1
ATOM 1394 N N . CYS A 1 184 ? -14.715 8.091 26.578 1.00 80.06 184 CYS A N 1
ATOM 1395 C CA . CYS A 1 184 ? -15.836 7.337 26.006 1.00 80.06 184 CYS A CA 1
ATOM 1396 C C . CYS A 1 184 ? -16.126 6.025 26.754 1.00 80.06 184 CYS A C 1
ATOM 1398 O O . CYS A 1 184 ? -17.286 5.650 26.931 1.00 80.06 184 CYS A O 1
ATOM 1400 N N . ILE A 1 185 ? -15.087 5.316 27.207 1.00 87.19 185 ILE A N 1
ATOM 1401 C CA . ILE A 1 185 ? -15.234 3.983 27.816 1.00 87.19 185 ILE A CA 1
ATOM 1402 C C . ILE A 1 185 ? -15.711 4.065 29.274 1.00 87.19 185 ILE A C 1
ATOM 1404 O O . ILE A 1 185 ? -16.529 3.246 29.703 1.00 87.19 185 ILE A O 1
ATOM 1408 N N . ILE A 1 186 ? -15.240 5.051 30.042 1.00 89.56 186 ILE A N 1
ATOM 1409 C CA . ILE A 1 186 ? -15.542 5.158 31.479 1.00 89.56 186 ILE A CA 1
ATOM 1410 C C . ILE A 1 186 ? -17.050 5.347 31.750 1.00 89.56 186 ILE A C 1
ATOM 1412 O O . ILE A 1 186 ? -17.587 4.607 32.580 1.00 89.56 186 ILE A O 1
ATOM 1416 N N . PRO A 1 187 ? -17.784 6.243 31.056 1.00 93.38 187 PRO A N 1
ATOM 1417 C CA . PRO A 1 187 ? -19.222 6.405 31.276 1.00 93.38 187 PRO A CA 1
ATOM 1418 C C . PRO A 1 187 ? -20.013 5.129 30.978 1.00 93.38 187 PRO A C 1
ATOM 1420 O O . PRO A 1 187 ? -20.893 4.751 31.753 1.00 93.38 187 PRO A O 1
ATOM 1423 N N . LEU A 1 188 ? -19.664 4.418 29.901 1.00 90.75 188 LEU A N 1
ATOM 1424 C CA . LEU A 1 188 ? -20.300 3.147 29.547 1.00 90.75 188 LEU A CA 1
ATOM 1425 C C . LEU A 1 188 ? -20.073 2.085 30.629 1.00 90.75 188 LEU A C 1
ATOM 1427 O O . LEU A 1 188 ? -21.018 1.400 31.027 1.00 90.75 188 LEU A O 1
ATOM 1431 N N . ALA A 1 189 ? -18.853 1.989 31.163 1.00 92.38 189 ALA A N 1
ATOM 1432 C CA . ALA A 1 189 ? -18.538 1.065 32.248 1.00 92.38 189 ALA A CA 1
ATOM 1433 C C . ALA A 1 189 ? -19.342 1.374 33.525 1.00 92.38 189 ALA A C 1
ATOM 1435 O O . ALA A 1 189 ? -19.884 0.457 34.149 1.00 92.38 189 ALA A O 1
ATOM 1436 N N . ILE A 1 190 ? -19.481 2.657 33.882 1.00 95.19 190 ILE A N 1
ATOM 1437 C CA . ILE A 1 190 ? -20.276 3.097 35.040 1.00 95.19 190 ILE A CA 1
ATOM 1438 C C . ILE A 1 190 ? -21.751 2.729 34.858 1.00 95.19 190 ILE A C 1
ATOM 1440 O O . ILE A 1 190 ? -22.360 2.183 35.781 1.00 95.19 190 ILE A O 1
ATOM 1444 N N . ILE A 1 191 ? -22.323 2.977 33.675 1.00 95.69 191 ILE A N 1
ATOM 1445 C CA . ILE A 1 191 ? -23.722 2.640 33.372 1.00 95.69 191 ILE A CA 1
ATOM 1446 C C . ILE A 1 191 ? -23.942 1.131 33.504 1.00 95.69 191 ILE A C 1
ATOM 1448 O O . ILE A 1 191 ? -24.860 0.701 34.205 1.00 95.69 191 ILE A O 1
ATOM 1452 N N . VAL A 1 192 ? -23.078 0.313 32.896 1.00 96.06 192 VAL A N 1
ATOM 1453 C CA . VAL A 1 192 ? -23.181 -1.153 32.975 1.00 96.06 192 VAL A CA 1
ATOM 1454 C C . VAL A 1 192 ? -23.067 -1.636 34.423 1.00 96.06 192 VAL A C 1
ATOM 1456 O O . VAL A 1 192 ? -23.861 -2.476 34.866 1.00 96.06 192 VAL A O 1
ATOM 1459 N N . TRP A 1 193 ? -22.131 -1.081 35.193 1.00 97.25 193 TRP A N 1
ATOM 1460 C CA . TRP A 1 193 ? -21.958 -1.421 36.603 1.00 97.25 193 TRP A CA 1
ATOM 1461 C C . TRP A 1 193 ? -23.180 -1.041 37.453 1.00 97.25 193 TRP A C 1
ATOM 1463 O O . TRP A 1 193 ? -23.669 -1.858 38.248 1.00 97.25 193 TRP A O 1
ATOM 1473 N N . ALA A 1 194 ? -23.728 0.159 37.252 1.00 96.19 194 ALA A N 1
ATOM 1474 C CA . ALA A 1 194 ? -24.927 0.630 37.938 1.00 96.19 194 ALA A CA 1
ATOM 1475 C C . ALA A 1 194 ? -26.146 -0.239 37.591 1.00 96.19 194 ALA A C 1
ATOM 1477 O O . ALA A 1 194 ? -26.862 -0.692 38.492 1.00 96.19 194 ALA A O 1
ATOM 1478 N N . CYS A 1 195 ? -26.341 -0.557 36.307 1.00 96.50 195 CYS A N 1
ATOM 1479 C CA . CYS A 1 195 ? -27.403 -1.448 35.841 1.00 96.50 195 CYS A CA 1
ATOM 1480 C C . CYS A 1 195 ? -27.309 -2.832 36.493 1.00 96.50 195 CYS A C 1
ATOM 1482 O O . CYS A 1 195 ? -28.313 -3.351 36.996 1.00 96.50 195 CYS A O 1
ATOM 1484 N N . ASN A 1 196 ? -26.109 -3.417 36.545 1.00 96.44 196 ASN A N 1
ATOM 1485 C CA . ASN A 1 196 ? -25.900 -4.725 37.161 1.00 96.44 196 ASN A CA 1
ATOM 1486 C C . ASN A 1 196 ? -26.226 -4.686 38.663 1.00 96.44 196 ASN A C 1
ATOM 1488 O O . ASN A 1 196 ? -27.010 -5.500 39.159 1.00 96.44 196 ASN A O 1
ATOM 1492 N N . THR A 1 197 ? -25.717 -3.683 39.377 1.00 95.31 197 THR A N 1
ATOM 1493 C CA . THR A 1 197 ? -25.953 -3.510 40.817 1.00 95.31 197 THR A CA 1
ATOM 1494 C C . THR A 1 197 ? -27.435 -3.316 41.131 1.00 95.31 197 THR A C 1
ATOM 1496 O O . THR A 1 197 ? -27.981 -3.970 42.026 1.00 95.31 197 THR A O 1
ATOM 1499 N N . TYR A 1 198 ? -28.128 -2.475 40.364 1.00 96.19 198 TYR A N 1
ATOM 1500 C CA . TYR A 1 198 ? -29.555 -2.232 40.557 1.00 96.19 198 TYR A CA 1
ATOM 1501 C C . TYR A 1 198 ? -30.399 -3.473 40.232 1.00 96.19 198 TYR A C 1
ATOM 1503 O O . TYR A 1 198 ? -31.374 -3.770 40.927 1.00 96.19 198 TYR A O 1
ATOM 1511 N N . SER A 1 199 ? -30.009 -4.254 39.219 1.00 94.12 199 SER A N 1
ATOM 1512 C CA . SER A 1 199 ? -30.674 -5.523 38.900 1.00 94.12 199 SER A CA 1
ATOM 1513 C C . SER A 1 199 ? -30.570 -6.536 40.048 1.00 94.12 199 SER A C 1
ATOM 1515 O O . SER A 1 199 ? -31.575 -7.156 40.402 1.00 94.12 199 SER A O 1
ATOM 1517 N N . LYS A 1 200 ? -29.399 -6.640 40.694 1.00 94.81 200 LYS A N 1
ATOM 1518 C CA . LYS A 1 200 ? -29.179 -7.511 41.859 1.00 94.81 200 LYS A CA 1
ATOM 1519 C C . LYS A 1 200 ? -30.018 -7.067 43.055 1.00 94.81 200 LYS A C 1
ATOM 1521 O O . LYS A 1 200 ? -30.700 -7.898 43.649 1.00 94.81 200 LYS A O 1
ATOM 1526 N N . LYS A 1 201 ? -30.058 -5.760 43.346 1.00 94.38 201 LYS A N 1
ATOM 1527 C CA . LYS A 1 201 ? -30.899 -5.203 44.423 1.00 94.38 201 LYS A CA 1
ATOM 1528 C C . LYS A 1 201 ? -32.386 -5.501 44.209 1.00 94.38 201 LYS A C 1
ATOM 1530 O O . LYS A 1 201 ? -33.066 -5.904 45.147 1.00 94.38 201 LYS A O 1
ATOM 1535 N N . ARG A 1 202 ? -32.896 -5.359 42.978 1.00 91.75 202 ARG A N 1
ATOM 1536 C CA . ARG A 1 202 ? -34.297 -5.699 42.656 1.00 91.75 202 ARG A CA 1
ATOM 1537 C C . ARG A 1 202 ? -34.596 -7.186 42.839 1.00 91.75 202 ARG A C 1
ATOM 1539 O O . ARG A 1 202 ? -35.667 -7.529 43.329 1.00 91.75 202 ARG A O 1
ATOM 1546 N N . ARG A 1 203 ? -33.658 -8.064 42.466 1.00 93.19 203 ARG A N 1
ATOM 1547 C CA . ARG A 1 203 ? -33.797 -9.513 42.678 1.00 93.19 203 ARG A CA 1
ATOM 1548 C C . ARG A 1 203 ? -33.832 -9.861 44.168 1.00 93.19 203 ARG A C 1
ATOM 1550 O O . ARG A 1 203 ? -34.722 -10.604 44.559 1.00 93.19 203 ARG A O 1
ATOM 1557 N N . ALA A 1 204 ? -32.947 -9.281 44.982 1.00 93.94 204 ALA A N 1
ATOM 1558 C CA . ALA A 1 204 ? -32.927 -9.499 46.432 1.00 93.94 204 ALA A CA 1
ATOM 1559 C C . ALA A 1 204 ? -34.248 -9.076 47.096 1.00 93.94 204 ALA A C 1
ATOM 1561 O O . ALA A 1 204 ? -34.899 -9.906 47.721 1.00 93.94 204 ALA A O 1
ATOM 1562 N N . LYS A 1 205 ? -34.725 -7.851 46.825 1.00 94.88 205 LYS A N 1
ATOM 1563 C CA . LYS A 1 205 ? -36.016 -7.363 47.349 1.00 94.88 205 LYS A CA 1
ATOM 1564 C C . LYS A 1 205 ? -37.201 -8.246 46.951 1.00 94.88 205 LYS A C 1
ATOM 1566 O O . LYS A 1 205 ? -38.129 -8.437 47.730 1.00 94.88 205 LYS A O 1
ATOM 1571 N N . LYS A 1 206 ? -37.187 -8.793 45.729 1.00 93.31 206 LYS A N 1
ATOM 1572 C CA . LYS A 1 206 ? -38.238 -9.713 45.271 1.00 93.31 206 LYS A CA 1
ATOM 1573 C C . LYS A 1 206 ? -38.215 -11.026 46.058 1.00 93.31 206 LYS A C 1
ATOM 1575 O O . LYS A 1 206 ? -39.278 -11.548 46.369 1.00 93.31 206 LYS A O 1
ATOM 1580 N N . VAL A 1 207 ? -37.031 -11.552 46.372 1.00 95.31 207 VAL A N 1
ATOM 1581 C CA . VAL A 1 207 ? -36.880 -12.770 47.182 1.00 95.31 207 VAL A CA 1
ATOM 1582 C C . VAL A 1 207 ? -37.310 -12.518 48.627 1.00 95.31 207 VAL A C 1
ATOM 1584 O O . VAL A 1 207 ? -38.055 -13.330 49.161 1.00 95.31 207 VAL A O 1
ATOM 1587 N N . GLU A 1 208 ? -36.928 -11.387 49.222 1.00 93.94 208 GLU A N 1
ATOM 1588 C CA . GLU A 1 208 ? -37.345 -10.991 50.579 1.00 93.94 208 GLU A CA 1
ATOM 1589 C C . GLU A 1 208 ? -38.873 -10.919 50.699 1.00 93.94 208 GLU A C 1
ATOM 1591 O O . GLU A 1 208 ? -39.457 -11.594 51.541 1.00 93.94 208 GLU A O 1
ATOM 1596 N N . HIS A 1 209 ? -39.543 -10.211 49.784 1.00 92.44 209 HIS A N 1
ATOM 1597 C CA . HIS A 1 209 ? -41.005 -10.105 49.793 1.00 92.44 209 HIS A CA 1
ATOM 1598 C C . HIS A 1 209 ? -41.701 -11.464 49.589 1.00 92.44 209 HIS A C 1
ATOM 1600 O O . HIS A 1 209 ? -42.760 -11.728 50.160 1.00 92.44 209 HIS A O 1
ATOM 1606 N N . LEU A 1 210 ? -41.133 -12.348 48.757 1.00 92.75 210 LEU A N 1
ATOM 1607 C CA . LEU A 1 210 ? -41.656 -13.708 48.591 1.00 92.75 210 LEU A CA 1
ATOM 1608 C C . LEU A 1 210 ? -41.468 -14.542 49.862 1.00 92.75 210 LEU A C 1
ATOM 1610 O O . LEU A 1 210 ? -42.380 -15.287 50.222 1.00 92.75 210 LEU A O 1
ATOM 1614 N N . LEU A 1 211 ? -40.329 -14.388 50.543 1.00 94.50 211 LEU A N 1
ATOM 1615 C CA . LEU A 1 211 ? -40.012 -15.0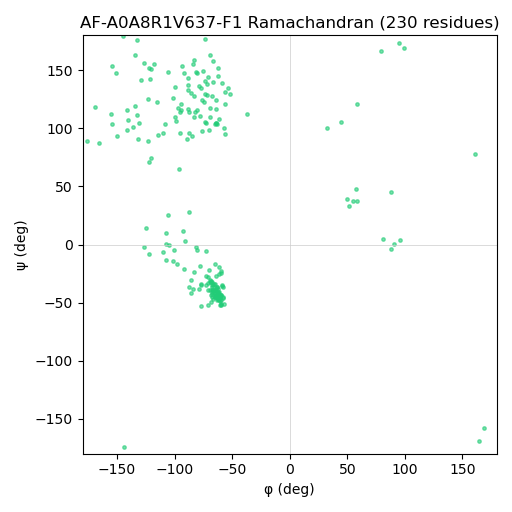89 51.784 1.00 94.50 211 LEU A CA 1
ATOM 1616 C C . LEU A 1 211 ? -40.940 -14.652 52.927 1.00 94.50 211 LEU A C 1
ATOM 1618 O O . LEU A 1 211 ? -41.538 -15.499 53.593 1.00 94.50 211 LEU A O 1
ATOM 1622 N N . GLU A 1 212 ? -41.142 -13.347 53.108 1.00 93.06 212 GLU A N 1
ATOM 1623 C CA . GLU A 1 212 ? -42.084 -12.800 54.093 1.00 93.06 212 GLU A CA 1
ATOM 1624 C C . GLU A 1 212 ? -43.518 -13.286 53.835 1.00 93.06 212 GLU A C 1
ATOM 1626 O O . GLU A 1 212 ? -44.215 -13.725 54.754 1.00 93.06 212 GLU A O 1
ATOM 1631 N N . ALA A 1 213 ? -43.954 -13.289 52.571 1.00 91.00 213 ALA A N 1
ATOM 1632 C CA . ALA A 1 213 ? -45.272 -13.791 52.192 1.00 91.00 213 ALA A CA 1
ATOM 1633 C C . ALA A 1 213 ? -45.432 -15.304 52.439 1.00 91.00 213 ALA A C 1
ATOM 1635 O O . ALA A 1 213 ? -46.531 -15.757 52.772 1.00 91.00 213 ALA A O 1
ATOM 1636 N N . THR A 1 214 ? -44.372 -16.106 52.279 1.00 91.62 214 THR A N 1
ATOM 1637 C CA . THR A 1 214 ? -44.392 -17.532 52.654 1.00 91.62 214 THR A CA 1
ATOM 1638 C C . THR A 1 214 ? -44.471 -17.726 54.166 1.00 91.62 214 THR A C 1
ATOM 1640 O O . THR A 1 214 ? -45.387 -18.406 54.622 1.00 91.62 214 THR A O 1
ATOM 1643 N N . VAL A 1 215 ? -43.617 -17.055 54.946 1.00 93.50 215 VAL A N 1
ATOM 1644 C CA . VAL A 1 215 ? -43.581 -17.187 56.415 1.00 93.50 215 VAL A CA 1
ATOM 1645 C C . VAL A 1 215 ? -44.917 -16.782 57.044 1.00 93.50 215 VAL A C 1
ATOM 1647 O O . VAL A 1 215 ? -45.465 -17.515 57.869 1.00 93.50 215 VAL A O 1
ATOM 1650 N N . ASN A 1 216 ? -45.501 -15.661 56.609 1.00 91.81 216 ASN A N 1
ATOM 1651 C CA . ASN A 1 216 ? -46.798 -15.195 57.112 1.00 91.81 216 ASN A CA 1
ATOM 1652 C C . ASN A 1 216 ? -47.946 -16.170 56.798 1.00 91.81 216 ASN A C 1
ATOM 1654 O O . ASN A 1 216 ? -48.858 -16.356 57.609 1.00 91.81 216 ASN A O 1
ATOM 1658 N N . ARG A 1 217 ? -47.913 -16.817 55.628 1.00 89.00 217 ARG A N 1
ATOM 1659 C CA . ARG A 1 217 ? -48.904 -17.831 55.240 1.00 89.00 217 ARG A CA 1
ATOM 1660 C C . ARG A 1 217 ? -48.795 -19.082 56.111 1.00 89.00 217 ARG A C 1
ATOM 1662 O O . ARG A 1 217 ? -49.823 -19.606 56.543 1.00 89.00 217 ARG A O 1
ATOM 1669 N N . ASP A 1 218 ? -47.573 -19.526 56.385 1.00 89.75 218 ASP A N 1
ATOM 1670 C CA . ASP A 1 218 ? -47.311 -20.711 57.203 1.00 89.75 218 ASP A CA 1
ATOM 1671 C C . ASP A 1 218 ? -47.709 -20.483 58.669 1.00 89.75 218 ASP A C 1
ATOM 1673 O O . ASP A 1 218 ? -48.371 -21.340 59.260 1.00 89.75 218 ASP A O 1
ATOM 1677 N N . LEU A 1 219 ? -47.428 -19.295 59.223 1.00 89.31 219 LEU A N 1
ATOM 1678 C CA . LEU A 1 219 ? -47.911 -18.860 60.544 1.00 89.31 219 LEU A CA 1
ATOM 1679 C C . LEU A 1 219 ? -49.442 -18.866 60.636 1.00 89.31 219 LEU A C 1
ATOM 1681 O O . LEU A 1 219 ? -50.009 -19.363 61.606 1.00 89.31 219 LEU A O 1
ATOM 1685 N N . LYS A 1 220 ? -50.141 -18.350 59.620 1.00 88.88 220 LYS A N 1
ATOM 1686 C CA . LYS A 1 220 ? -51.612 -18.359 59.604 1.00 88.88 220 LYS A CA 1
ATOM 1687 C C . LYS A 1 220 ? -52.170 -19.785 59.544 1.00 88.88 220 LYS A C 1
ATOM 1689 O O . LYS A 1 220 ? -53.142 -20.094 60.230 1.00 88.88 220 LYS A O 1
ATOM 1694 N N . SER A 1 221 ? -51.545 -20.659 58.754 1.00 83.44 221 SER A N 1
ATOM 1695 C CA . SER A 1 221 ? -51.917 -22.076 58.648 1.00 83.44 221 SER A CA 1
ATOM 1696 C C . SER A 1 221 ? -51.728 -22.824 59.972 1.00 83.44 221 SER A C 1
ATOM 1698 O O . SER A 1 221 ? -52.624 -23.554 60.401 1.00 83.44 221 SER A O 1
ATOM 1700 N N . SER A 1 222 ? -50.601 -22.617 60.661 1.00 81.44 222 SER A N 1
ATOM 1701 C CA . SER A 1 222 ? -50.336 -23.250 61.958 1.00 81.44 222 SER A CA 1
ATOM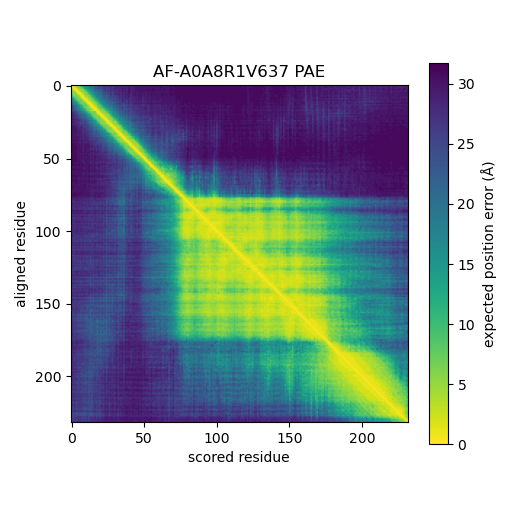 1702 C C . SER A 1 222 ? -51.287 -22.754 63.051 1.00 81.44 222 SER A C 1
ATOM 1704 O O . SER A 1 222 ? -51.793 -23.571 63.822 1.00 81.44 222 SER A O 1
ATOM 1706 N N . HIS A 1 223 ? -51.618 -21.459 63.062 1.00 82.44 223 HIS A N 1
ATOM 1707 C CA . HIS A 1 223 ? -52.580 -20.881 64.004 1.00 82.44 223 HIS A CA 1
ATOM 1708 C C . HIS A 1 223 ? -53.992 -21.460 63.817 1.00 82.44 223 HIS A C 1
ATOM 1710 O O . HIS A 1 223 ? -54.638 -21.863 64.783 1.00 82.44 223 HIS A O 1
ATOM 1716 N N . VAL A 1 224 ? -54.457 -21.590 62.567 1.00 81.94 224 VAL A N 1
ATOM 1717 C CA . VAL A 1 224 ? -55.747 -22.237 62.260 1.00 81.94 224 VAL A CA 1
ATOM 1718 C C . VAL A 1 224 ? -55.746 -23.705 62.698 1.00 81.94 224 VAL A C 1
ATOM 1720 O O . VAL A 1 224 ? -56.719 -24.163 63.294 1.00 81.94 224 VAL A O 1
ATOM 1723 N N . ARG A 1 225 ? -54.653 -24.447 62.470 1.00 80.81 225 ARG A N 1
ATOM 1724 C CA . ARG A 1 225 ? -54.536 -25.841 62.933 1.00 80.81 225 ARG A CA 1
ATOM 1725 C C . ARG A 1 225 ? -54.597 -25.947 64.460 1.00 80.81 225 ARG A C 1
ATOM 1727 O O . ARG A 1 225 ? -55.308 -26.808 64.965 1.00 80.81 225 ARG A O 1
ATOM 1734 N N . GLN A 1 226 ? -53.917 -25.072 65.200 1.00 83.06 226 GLN A N 1
ATOM 1735 C CA 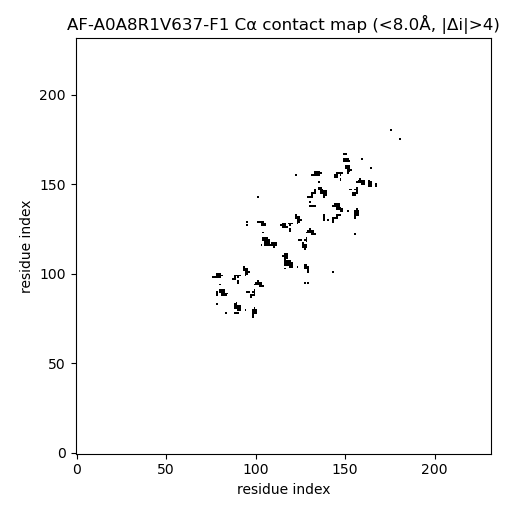. GLN A 1 226 ? -53.990 -25.068 66.667 1.00 83.06 226 GLN A CA 1
ATOM 1736 C C . GLN A 1 226 ? -55.407 -24.782 67.180 1.00 83.06 226 GLN A C 1
ATOM 1738 O O . GLN A 1 226 ? -55.857 -25.457 68.099 1.00 83.06 226 GLN A O 1
ATOM 1743 N N . LEU A 1 227 ? -56.140 -23.852 66.562 1.00 78.25 227 LEU A N 1
ATOM 1744 C CA . LEU A 1 227 ? -57.528 -23.559 66.944 1.00 78.25 227 LEU A CA 1
ATOM 1745 C C . LEU A 1 227 ? -58.485 -24.732 66.685 1.00 78.25 227 LEU A C 1
ATOM 1747 O O . LEU A 1 227 ? -59.425 -24.933 67.452 1.00 78.25 227 LEU A O 1
ATOM 1751 N N . LEU A 1 228 ? -58.254 -25.509 65.624 1.00 78.38 228 LEU A N 1
ATOM 1752 C CA . LEU A 1 228 ? -59.097 -26.658 65.279 1.00 78.38 228 LEU A CA 1
ATOM 1753 C C . LEU A 1 228 ? -58.827 -27.890 66.155 1.00 78.38 228 LEU A C 1
ATOM 1755 O O . LEU A 1 228 ? -59.761 -28.622 66.465 1.00 78.38 228 LEU A O 1
ATOM 1759 N N . TYR A 1 229 ? -57.575 -28.120 66.564 1.00 76.88 229 TYR A N 1
ATOM 1760 C CA . TYR A 1 229 ? -57.175 -29.333 67.294 1.00 76.88 229 TYR A CA 1
ATOM 1761 C C . TYR A 1 229 ? -56.876 -29.113 68.789 1.00 76.88 229 TYR A C 1
ATOM 1763 O O . TYR A 1 229 ? -56.775 -30.083 69.536 1.00 76.88 229 TYR A O 1
ATOM 1771 N N . GLY A 1 230 ? -56.734 -27.864 69.242 1.00 63.25 230 GLY A N 1
ATOM 1772 C CA . GLY A 1 230 ? -56.387 -27.499 70.623 1.00 63.25 230 GLY A CA 1
ATOM 1773 C C . GLY A 1 230 ? -57.576 -27.286 71.563 1.00 63.25 230 GLY A C 1
ATOM 1774 O O . GLY A 1 230 ? -57.374 -26.918 72.715 1.00 63.25 230 GLY A O 1
ATOM 1775 N N . LYS A 1 231 ? -58.813 -27.499 71.101 1.00 51.97 231 LYS A N 1
ATOM 1776 C CA . LYS A 1 231 ? -60.012 -27.412 71.942 1.00 51.97 231 LYS A CA 1
ATOM 1777 C C . LYS A 1 231 ? -60.285 -28.788 72.568 1.00 51.97 231 LYS A C 1
ATOM 1779 O O . LYS A 1 231 ? -60.942 -29.626 71.954 1.00 51.97 231 LYS A O 1
ATOM 1784 N N . LYS A 1 232 ? -59.733 -29.029 73.757 1.00 48.38 232 LYS A N 1
ATOM 1785 C CA . LYS A 1 232 ? -60.130 -30.106 74.675 1.00 48.38 232 LYS A CA 1
ATOM 1786 C C . LYS A 1 232 ? -60.472 -29.498 76.022 1.00 48.38 232 LYS A C 1
ATOM 1788 O O . LYS A 1 232 ? -59.717 -28.596 76.441 1.00 48.38 232 LYS A O 1
#